Protein AF-A0ABD3QPY2-F1 (afdb_monomer)

Foldseek 3Di:
DPDDDDDDDKDFDAWDFDQDPNDTAIFTFIDDVVVPRPDTDTHGPVNDDDPDDDDDDDPPPPDDDDDDDDDDDDDDDDDDDDDDPPPPPPPPPPPPVVVVVVVVVVCVVVVHDDPPDDDDPVPPPDPPPPPPPPDDDPPDDVVPPDPCVLVVLLVVLVVVVVVDPPAPDPCLLQDPDDQDPVDGDNHHCVVSDHPVSSVVCVVPDFQDPDDADPQWDQLCRRCPNVQVVQLVCLVVPPDADPDKDWDKDFDADDPPPRFQWAAQPPDPRRTHWIKTWIWRPPPNDTDTNHIDIDRPPNQMAGPVRHRPDDDPPPVD

Secondary structure (DSSP, 8-state):
-------SS-EEEEEEEEEETTEEEEEEEEE-TTT-SSPPEEEEGGG-------S---GGGS----------------------------------HHHHHHHHHHHHHTT-----SS--GGGS-----------PPPSS-GGGT-TTHHHHHHHHHHHHHHTSTT--SGGGGG--SPP-SSSS-SS--TTT--HHHHHHHHHH--S--SPPPSSB--SSHHHHHHHHHHHHHHHHH----S-EEEEEEEEE---TTSTTEEE-TTSSS-EEEEEEEEEE-GGG--EEEEEEE--GGG--BBTTS-BSS--TTTT-

InterPro domains:
  IPR029526 PiggyBac transposable element-derived protein [PF13843] (150-301)

Mean predicted aligned error: 20.28 Å

Radius of gyration: 29.85 Å; Cα contacts (8 Å, |Δi|>4): 299; chains: 1; bounding box: 73×61×80 Å

pLDDT: mean 73.49, std 21.48, range [25.11, 97.0]

Sequence (316 aa):
MKRTHSFNEAVITGKETHRIYGRDQMCYLCRLPFMDNNTIYHVVWTNVSILTATQTPFADELAVTVTTIVRTDDATAELCASTNDIQLTINTNYVDSDTCAADIAHLIAAGVEVDVKQPAPENTVPDNTSPTRKWQLPTTCPCKADDNIKLYVWLGCVFFMACFVGVSPMSLWWSKKDINQFEGAPFRLNNVMSLNRFQAINNAMQYTNCPSPTDFVDRFHDISQLQDAFNTHYTENYIPSYLNCLDKSMKTWLDQKCPGFMALDCKTHPFGNEYHTIADGDDGKPIVWQIKIQDGKDCPMTSDNKHSFPSEFENE

Structure (mmCIF, N/CA/C/O backbone):
data_AF-A0ABD3QPY2-F1
#
_entry.id   AF-A0ABD3QPY2-F1
#
loop_
_atom_site.group_PDB
_atom_site.id
_atom_site.type_symbol
_atom_site.label_atom_id
_atom_site.label_alt_id
_atom_site.label_comp_id
_atom_site.label_asym_id
_atom_site.label_entity_id
_atom_site.label_seq_id
_atom_site.pdbx_PDB_ins_code
_atom_site.Cartn_x
_atom_site.Cartn_y
_atom_site.Cartn_z
_atom_site.occupancy
_atom_site.B_iso_or_equiv
_atom_site.auth_seq_id
_atom_site.auth_comp_id
_atom_site.auth_asym_id
_atom_site.auth_atom_id
_atom_site.pdbx_PDB_model_num
ATOM 1 N N . MET A 1 1 ? -1.816 21.090 -25.219 1.00 41.38 1 MET A N 1
ATOM 2 C CA . MET A 1 1 ? -1.945 21.353 -26.670 1.00 41.38 1 MET A CA 1
ATOM 3 C C . MET A 1 1 ? -2.702 20.170 -27.275 1.00 41.38 1 MET A C 1
ATOM 5 O O . MET A 1 1 ? -2.153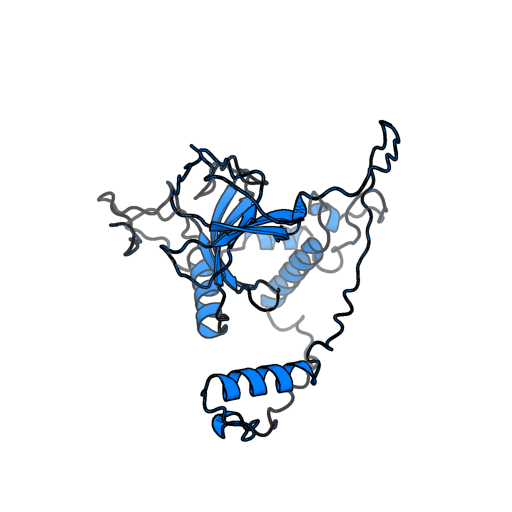 19.077 -27.279 1.00 41.38 1 MET A O 1
ATOM 9 N N . LYS A 1 2 ? -3.989 20.314 -27.639 1.00 44.44 2 LYS A N 1
ATOM 10 C CA . LYS A 1 2 ? -4.740 19.216 -28.284 1.00 44.44 2 LYS A CA 1
ATOM 11 C C . LYS A 1 2 ? -4.118 18.986 -29.665 1.00 44.44 2 LYS A C 1
ATOM 13 O O . LYS A 1 2 ? -4.070 19.926 -30.453 1.00 44.44 2 LYS A O 1
ATOM 18 N N . ARG A 1 3 ? -3.582 17.790 -29.928 1.00 49.47 3 ARG A N 1
ATOM 19 C CA . ARG A 1 3 ? -3.095 17.438 -31.269 1.00 49.47 3 ARG A CA 1
ATOM 20 C C . ARG A 1 3 ? -4.316 17.230 -32.156 1.00 49.47 3 ARG A C 1
ATOM 22 O O . ARG A 1 3 ? -5.054 16.268 -31.974 1.00 49.47 3 ARG A O 1
ATOM 29 N N . THR A 1 4 ? -4.557 18.171 -33.057 1.00 60.47 4 THR A N 1
ATOM 30 C CA . THR A 1 4 ? -5.578 18.034 -34.094 1.00 60.47 4 THR A CA 1
ATOM 31 C C . THR A 1 4 ? -4.941 17.320 -35.275 1.00 60.47 4 THR A C 1
ATOM 33 O O . THR A 1 4 ? -3.944 17.797 -35.814 1.00 60.47 4 THR A O 1
ATOM 36 N N . HIS A 1 5 ? -5.500 16.178 -35.660 1.00 66.25 5 HIS A N 1
ATOM 37 C CA . HIS A 1 5 ? -5.068 15.423 -36.830 1.00 66.25 5 HIS A CA 1
ATOM 38 C C . HIS A 1 5 ? -6.083 15.636 -37.955 1.00 66.25 5 HIS A C 1
ATOM 40 O O . HIS A 1 5 ? -7.280 15.444 -37.755 1.00 66.25 5 HIS A O 1
ATOM 46 N N . SER A 1 6 ? -5.610 16.076 -39.120 1.00 72.44 6 SER A N 1
ATOM 47 C CA . SER A 1 6 ? -6.422 16.265 -40.324 1.00 72.44 6 SER A CA 1
ATOM 48 C C . SER A 1 6 ? -6.184 15.115 -41.295 1.00 72.44 6 SER A C 1
ATOM 50 O O . SER A 1 6 ? -5.034 14.825 -41.625 1.00 72.44 6 SER A O 1
ATOM 52 N N . PHE A 1 7 ? -7.263 14.502 -41.776 1.00 71.69 7 PHE A N 1
ATOM 53 C CA . PHE A 1 7 ? -7.226 13.398 -42.734 1.00 71.69 7 PHE A CA 1
ATOM 54 C C . PHE A 1 7 ? -8.056 13.768 -43.964 1.00 71.69 7 PHE A C 1
ATOM 56 O O . PHE A 1 7 ? -9.159 14.289 -43.817 1.00 71.69 7 PHE A O 1
ATOM 63 N N . ASN A 1 8 ? -7.534 13.495 -45.163 1.00 63.09 8 ASN A N 1
ATOM 64 C CA . ASN A 1 8 ? -8.148 13.937 -46.423 1.00 63.09 8 ASN A CA 1
ATOM 65 C C . ASN A 1 8 ? -8.968 12.844 -47.138 1.00 63.09 8 ASN A C 1
ATOM 67 O O . ASN A 1 8 ? -9.646 13.147 -48.111 1.00 63.09 8 ASN A O 1
ATOM 71 N N . GLU A 1 9 ? -8.935 11.596 -46.659 1.00 72.12 9 GLU A N 1
ATOM 72 C CA . GLU A 1 9 ? -9.524 10.429 -47.348 1.00 72.12 9 GLU A CA 1
ATOM 73 C C . GLU A 1 9 ? -10.441 9.587 -46.441 1.00 72.12 9 GLU A C 1
ATOM 75 O O . GLU A 1 9 ? -10.699 8.414 -46.701 1.00 72.12 9 GLU A O 1
ATOM 80 N N . ALA A 1 10 ? -10.934 10.168 -45.345 1.00 74.00 10 ALA A N 1
ATOM 81 C CA . ALA A 1 10 ? -11.872 9.485 -44.460 1.00 74.00 10 ALA A CA 1
ATOM 82 C C . ALA A 1 10 ? -13.260 9.387 -45.112 1.00 74.00 10 ALA A C 1
ATOM 84 O O . ALA A 1 10 ? -13.832 10.397 -45.525 1.00 74.00 10 ALA A O 1
ATOM 85 N N . VAL A 1 11 ? -13.824 8.179 -45.159 1.00 78.31 11 VAL A N 1
ATOM 86 C CA . VAL A 1 11 ? -15.157 7.928 -45.721 1.00 78.31 11 VAL A CA 1
ATOM 87 C C . VAL A 1 11 ? -16.155 7.772 -44.582 1.00 78.31 11 VAL A C 1
ATOM 89 O O . VAL A 1 11 ? -16.084 6.810 -43.820 1.00 78.31 11 VAL A O 1
ATOM 92 N N . ILE A 1 12 ? -17.105 8.699 -44.466 1.00 80.06 12 ILE A N 1
ATOM 93 C CA . ILE A 1 12 ? -18.193 8.600 -43.487 1.00 80.06 12 ILE A CA 1
ATOM 94 C C . ILE A 1 12 ? -19.315 7.769 -44.107 1.00 80.06 12 ILE A C 1
ATOM 96 O O . ILE A 1 12 ? -19.864 8.126 -45.143 1.00 80.06 12 ILE A O 1
ATOM 100 N N . THR A 1 13 ? -19.631 6.648 -43.471 1.00 78.69 13 THR A N 1
ATOM 101 C CA . THR A 1 13 ? -20.575 5.632 -43.958 1.00 78.69 13 THR A CA 1
ATOM 102 C C . THR A 1 13 ? -21.919 5.653 -43.237 1.00 78.69 13 THR A C 1
ATOM 104 O O . THR A 1 13 ? -22.875 5.061 -43.724 1.00 78.69 13 THR A O 1
ATOM 107 N N . GLY A 1 14 ? -22.012 6.340 -42.096 1.00 80.19 14 GLY A N 1
ATOM 108 C CA . GLY A 1 14 ? -23.243 6.432 -41.320 1.00 80.19 14 GLY A CA 1
ATOM 109 C C . GLY A 1 14 ? -23.041 7.102 -39.966 1.00 80.19 14 GLY A C 1
ATOM 110 O O . GLY A 1 14 ? -21.983 7.679 -39.685 1.00 80.19 14 GLY A O 1
ATOM 111 N N . LYS A 1 15 ? -24.073 7.029 -39.124 1.00 85.31 15 LYS A N 1
ATOM 112 C CA . LYS A 1 15 ? -24.096 7.648 -37.799 1.00 85.31 15 LYS A CA 1
ATOM 113 C C . LYS A 1 15 ? -24.914 6.798 -36.836 1.00 85.31 15 LYS A C 1
ATOM 115 O O . LYS A 1 15 ? -26.031 6.419 -37.169 1.00 85.31 15 LYS A O 1
ATOM 120 N N . GLU A 1 16 ? -24.376 6.526 -35.653 1.00 85.12 16 GLU A N 1
ATOM 121 C CA . GLU A 1 16 ? -25.064 5.716 -34.645 1.00 85.12 16 GLU A CA 1
ATOM 122 C C . GLU A 1 16 ? -24.705 6.115 -33.211 1.00 85.12 16 GLU A C 1
ATOM 124 O O . GLU A 1 16 ? -23.733 6.838 -32.958 1.00 85.12 16 GLU A O 1
ATOM 129 N N . THR A 1 17 ? -25.513 5.642 -32.260 1.00 87.62 17 THR A N 1
ATOM 130 C CA . THR A 1 17 ? -25.203 5.730 -30.832 1.00 87.62 17 THR A CA 1
ATOM 131 C C . THR A 1 17 ? -24.272 4.593 -30.473 1.00 87.62 17 THR A C 1
ATOM 133 O O . THR A 1 17 ? -24.653 3.434 -30.602 1.00 87.62 17 THR A O 1
ATOM 136 N N . HIS A 1 18 ? -23.087 4.918 -29.970 1.00 86.06 18 HIS A N 1
ATOM 137 C CA . HIS A 1 18 ? -22.140 3.917 -29.503 1.00 86.06 18 HIS A CA 1
ATOM 138 C C . HIS A 1 18 ? -21.703 4.218 -28.073 1.00 86.06 18 HIS A C 1
ATOM 140 O O . HIS A 1 18 ? -21.507 5.378 -27.694 1.00 86.06 18 HIS A O 1
ATOM 146 N N . ARG A 1 19 ? -21.554 3.173 -27.255 1.00 85.50 19 ARG A N 1
ATOM 147 C CA . ARG A 1 19 ? -21.163 3.329 -25.855 1.00 85.50 19 ARG A CA 1
ATOM 148 C C . ARG A 1 19 ? -19.650 3.457 -25.753 1.00 85.50 19 ARG A C 1
ATOM 150 O O . ARG A 1 19 ? -18.924 2.477 -25.862 1.00 85.50 19 ARG A O 1
ATOM 157 N N . ILE A 1 20 ? -19.174 4.674 -25.509 1.00 79.62 20 ILE A N 1
ATOM 158 C CA . ILE A 1 20 ? -17.748 5.005 -25.418 1.00 79.62 20 ILE A CA 1
ATOM 159 C C . ILE A 1 20 ? -17.467 5.575 -24.027 1.00 79.62 20 ILE A C 1
ATOM 161 O O . ILE A 1 20 ? -18.142 6.506 -23.583 1.00 79.62 20 ILE A O 1
ATOM 165 N N . TYR A 1 21 ? -16.484 5.006 -23.321 1.00 78.31 21 TYR A N 1
ATOM 166 C CA . TYR A 1 21 ? -16.149 5.341 -21.924 1.00 78.31 21 TYR A CA 1
ATOM 167 C C . TYR A 1 21 ? -17.358 5.303 -20.973 1.00 78.31 21 TYR A C 1
ATOM 169 O O . TYR A 1 21 ? -17.538 6.168 -20.117 1.00 78.31 21 TYR A O 1
ATOM 177 N N . GLY A 1 22 ? -18.225 4.302 -21.152 1.00 79.19 22 GLY A N 1
ATOM 178 C CA . GLY A 1 22 ? -19.388 4.086 -20.289 1.00 79.19 22 GLY A CA 1
ATOM 179 C C . GLY A 1 22 ? -20.541 5.073 -20.491 1.00 79.19 22 GLY A C 1
ATOM 180 O O . GLY A 1 22 ? -21.492 5.031 -19.714 1.00 79.19 22 GLY A O 1
ATOM 181 N N . ARG A 1 23 ? -20.483 5.931 -21.518 1.00 81.56 23 ARG A N 1
ATOM 182 C CA . ARG A 1 23 ? -21.565 6.846 -21.901 1.00 81.56 23 ARG A CA 1
ATOM 183 C C . ARG A 1 23 ? -21.994 6.578 -23.335 1.00 81.56 23 ARG A C 1
ATOM 185 O O . ARG A 1 23 ? -21.149 6.342 -24.196 1.00 81.56 23 ARG A O 1
ATOM 192 N N . ASP A 1 24 ? -23.290 6.665 -23.587 1.00 86.94 24 ASP A N 1
ATOM 193 C CA . ASP A 1 24 ? -23.835 6.578 -24.937 1.00 86.94 24 ASP A CA 1
ATOM 194 C C . ASP A 1 24 ? -23.543 7.889 -25.669 1.00 86.94 24 ASP A C 1
ATOM 196 O O . ASP A 1 24 ? -23.966 8.968 -25.247 1.00 86.94 24 ASP A O 1
ATOM 200 N N . GLN A 1 25 ? -22.741 7.807 -26.728 1.00 87.88 25 GLN A N 1
ATOM 201 C CA . GLN A 1 25 ? -22.253 8.964 -27.467 1.00 87.88 25 GLN A CA 1
ATOM 202 C C . GLN A 1 25 ? -22.573 8.825 -28.955 1.00 87.88 25 GLN A C 1
ATOM 204 O O . GLN A 1 25 ? -22.440 7.757 -29.551 1.00 87.88 25 GLN A O 1
ATOM 209 N N . MET A 1 26 ? -22.984 9.937 -29.567 1.00 84.94 26 MET A N 1
ATOM 210 C CA . MET A 1 26 ? -23.194 10.032 -31.011 1.00 84.94 26 MET A CA 1
ATOM 211 C C . MET A 1 26 ? -21.875 9.936 -31.759 1.00 84.94 26 MET A C 1
ATOM 213 O O . MET A 1 26 ? -20.989 10.771 -31.562 1.00 84.94 26 MET A O 1
ATOM 217 N N . CYS A 1 27 ? -21.771 8.952 -32.647 1.00 88.44 27 CYS A N 1
ATOM 218 C CA . CYS A 1 27 ? -20.567 8.676 -33.414 1.00 88.44 27 CYS A CA 1
ATOM 219 C C . CYS A 1 27 ? -20.862 8.655 -34.913 1.00 88.44 27 CYS A C 1
ATOM 221 O O . CYS A 1 27 ? -21.925 8.216 -35.348 1.00 88.44 27 CYS A O 1
ATOM 223 N N . TYR A 1 28 ? -19.897 9.115 -35.702 1.00 87.12 28 TYR A N 1
ATOM 224 C CA . TYR A 1 28 ? -19.823 8.814 -37.124 1.00 87.12 28 TYR A CA 1
ATOM 225 C C . TYR A 1 28 ? -19.165 7.453 -37.320 1.00 87.12 28 TYR A C 1
ATOM 227 O O . TYR A 1 28 ? -18.187 7.135 -36.644 1.00 87.12 28 TYR A O 1
ATOM 235 N N . LEU A 1 29 ? -19.692 6.682 -38.265 1.00 84.19 29 LEU A N 1
ATOM 236 C CA . LEU A 1 29 ? -19.087 5.449 -38.748 1.00 84.19 29 LEU A CA 1
ATOM 237 C C . LEU A 1 29 ? -18.131 5.804 -39.878 1.00 84.19 29 LEU A C 1
ATOM 239 O O . LEU A 1 29 ? -18.562 6.086 -40.997 1.00 84.19 29 LEU A O 1
ATOM 243 N N . CYS A 1 30 ? -16.839 5.822 -39.588 1.00 84.25 30 CYS A N 1
ATOM 244 C CA . CYS A 1 30 ? -15.807 6.230 -40.532 1.00 84.25 30 CYS A CA 1
ATOM 245 C C . CYS A 1 30 ? -14.998 5.017 -40.991 1.00 84.25 30 CYS A C 1
ATOM 247 O O . CYS A 1 30 ? -14.571 4.215 -40.167 1.00 84.25 30 CYS A O 1
ATOM 249 N N . ARG A 1 31 ? -14.713 4.914 -42.287 1.00 79.31 31 ARG A N 1
ATOM 250 C CA . ARG A 1 31 ? -13.644 4.053 -42.808 1.00 79.31 31 ARG A CA 1
ATOM 251 C C . ARG A 1 31 ? -12.436 4.910 -43.140 1.00 79.31 31 ARG A C 1
ATOM 253 O O . ARG A 1 31 ? -12.583 6.020 -43.659 1.00 79.31 31 ARG A O 1
ATOM 260 N N . LEU A 1 32 ? -11.253 4.387 -42.841 1.00 82.12 32 LEU A N 1
ATOM 261 C CA . LEU A 1 32 ? -9.972 5.039 -43.095 1.00 82.12 32 LEU A CA 1
ATOM 262 C C . LEU A 1 32 ? -9.151 4.145 -44.038 1.00 82.12 32 LEU A C 1
ATOM 264 O O . LEU A 1 32 ? -8.335 3.366 -43.549 1.00 82.12 32 LEU A O 1
ATOM 268 N N . PRO A 1 33 ? -9.337 4.257 -45.370 1.00 71.56 33 PRO A N 1
ATOM 269 C CA . PRO A 1 33 ? -8.752 3.339 -46.358 1.00 71.56 33 PRO A CA 1
ATOM 270 C C . PRO A 1 33 ? -7.225 3.198 -46.290 1.00 71.56 33 PRO A C 1
ATOM 272 O O . PRO A 1 33 ? -6.669 2.191 -46.714 1.00 71.56 33 PRO A O 1
ATOM 275 N N . PHE A 1 34 ? -6.536 4.208 -45.751 1.00 73.56 34 PHE A N 1
ATOM 276 C CA . PHE A 1 34 ? -5.085 4.185 -45.571 1.00 73.56 34 PHE A CA 1
ATOM 277 C C . PHE A 1 34 ? -4.611 3.265 -44.429 1.00 73.56 34 PHE A C 1
ATOM 279 O O . PHE A 1 34 ? -3.436 2.909 -44.407 1.00 73.56 34 PHE A O 1
ATOM 286 N N . MET A 1 35 ? -5.487 2.914 -43.479 1.00 70.88 35 MET A N 1
ATOM 287 C CA . MET A 1 35 ? -5.190 1.983 -42.379 1.00 70.88 35 MET A CA 1
ATOM 288 C C . MET A 1 35 ? -5.618 0.573 -42.766 1.00 70.88 35 MET A C 1
ATOM 290 O O . MET A 1 35 ? -4.812 -0.353 -42.771 1.00 70.88 35 MET A O 1
ATOM 294 N N . ASP A 1 36 ? -6.892 0.434 -43.126 1.00 72.62 36 ASP A N 1
ATOM 295 C CA . ASP A 1 36 ? -7.486 -0.779 -43.658 1.00 72.62 36 ASP A CA 1
ATOM 296 C C . ASP A 1 36 ? -8.809 -0.430 -44.374 1.00 72.62 36 ASP A C 1
ATOM 298 O O . ASP A 1 36 ? -9.399 0.634 -44.170 1.00 72.62 36 ASP A O 1
ATOM 302 N N . ASN A 1 37 ? -9.283 -1.320 -45.247 1.00 71.81 37 ASN A N 1
ATOM 303 C CA . ASN A 1 37 ? -10.512 -1.086 -46.015 1.00 71.81 37 ASN A CA 1
ATOM 304 C C . ASN A 1 37 ? -11.782 -1.639 -45.349 1.00 71.81 37 ASN A C 1
ATOM 306 O O . ASN A 1 37 ? -12.877 -1.422 -45.875 1.00 71.81 37 ASN A O 1
ATOM 310 N N . ASN A 1 38 ? -11.654 -2.367 -44.236 1.00 73.94 38 ASN A N 1
ATOM 311 C CA . ASN A 1 38 ? -12.734 -3.202 -43.703 1.00 73.94 38 ASN A CA 1
ATOM 312 C C . ASN A 1 38 ? -13.146 -2.854 -42.267 1.00 73.94 38 ASN A C 1
ATOM 314 O O . ASN A 1 38 ? -14.215 -3.281 -41.832 1.00 73.94 38 ASN A O 1
ATOM 318 N N . THR A 1 39 ? -12.352 -2.065 -41.546 1.00 79.44 39 THR A N 1
ATOM 319 C CA . THR A 1 39 ? -12.662 -1.627 -40.187 1.00 79.44 39 THR A CA 1
ATOM 320 C C . THR A 1 39 ? -13.507 -0.362 -40.227 1.00 79.44 39 THR A C 1
ATOM 322 O O . THR A 1 39 ? -13.216 0.613 -40.927 1.00 79.44 39 THR A O 1
ATOM 325 N N . ILE A 1 40 ? -14.588 -0.379 -39.451 1.00 83.62 40 ILE A N 1
ATOM 326 C CA . ILE A 1 40 ? -15.440 0.782 -39.221 1.00 83.62 40 ILE A CA 1
ATOM 327 C C . ILE A 1 40 ? -15.062 1.366 -37.863 1.00 83.62 40 ILE A C 1
ATOM 329 O O . ILE A 1 40 ? -15.162 0.696 -36.839 1.00 83.62 40 ILE A O 1
ATOM 333 N N . TYR A 1 41 ? -14.634 2.622 -37.864 1.00 84.88 41 TYR A N 1
ATOM 334 C CA . TYR A 1 41 ? -14.275 3.363 -36.666 1.00 84.88 41 TYR A CA 1
ATOM 335 C C . TYR A 1 41 ? -15.444 4.229 -36.202 1.00 84.88 41 TYR A C 1
ATOM 337 O O . TYR A 1 41 ? -15.983 5.021 -36.978 1.00 84.88 41 TYR A O 1
ATOM 345 N N . HIS A 1 42 ? -15.785 4.143 -34.916 1.00 86.69 42 HIS A N 1
ATOM 346 C CA . HIS A 1 42 ? -16.752 5.026 -34.266 1.00 86.69 42 HIS A CA 1
ATOM 347 C C . HIS A 1 42 ? -16.063 6.290 -33.772 1.00 86.69 42 HIS A C 1
ATOM 349 O O . HIS A 1 42 ? -15.364 6.287 -32.758 1.00 86.69 42 HIS A O 1
ATOM 355 N N . VAL A 1 43 ? -16.264 7.395 -34.484 1.00 84.12 43 VAL A N 1
ATOM 356 C CA . VAL A 1 43 ? -15.652 8.677 -34.128 1.00 84.12 43 VAL A CA 1
ATOM 357 C C . VAL A 1 43 ? -16.707 9.602 -33.544 1.00 84.12 43 VAL A C 1
ATOM 359 O O . VAL A 1 43 ? -17.656 9.986 -34.228 1.00 84.12 43 VAL A O 1
ATOM 362 N N . VAL A 1 44 ? -16.543 9.974 -32.273 1.00 85.62 44 VAL A N 1
ATOM 363 C CA . VAL A 1 44 ? -17.497 10.835 -31.562 1.00 85.62 44 VAL A CA 1
ATOM 364 C C . VAL A 1 44 ? -17.684 12.154 -32.313 1.00 85.62 44 VAL A C 1
ATOM 366 O O . VAL A 1 44 ? -16.723 12.889 -32.550 1.00 85.62 44 VAL A O 1
ATOM 369 N N . TRP A 1 45 ? -18.944 12.472 -32.617 1.00 77.88 45 TRP A N 1
ATOM 370 C CA . TRP A 1 45 ? -19.405 13.672 -33.325 1.00 77.88 45 TRP A CA 1
ATOM 371 C C . TRP A 1 45 ? -18.697 14.946 -32.852 1.00 77.88 45 TRP A C 1
ATOM 373 O O . TRP A 1 45 ? -18.355 15.804 -33.659 1.00 77.88 45 TRP A O 1
ATOM 383 N N . THR A 1 46 ? -18.496 15.093 -31.536 1.00 76.62 46 THR A N 1
ATOM 384 C CA . THR A 1 46 ? -18.091 16.369 -30.912 1.00 76.62 46 THR A CA 1
ATOM 385 C C . THR A 1 46 ? -16.623 16.680 -31.135 1.00 76.62 46 THR A C 1
ATOM 387 O O . THR A 1 46 ? -16.202 17.818 -30.943 1.00 76.62 46 THR A O 1
ATOM 390 N N . ASN A 1 47 ? -15.859 15.677 -31.560 1.00 74.56 47 ASN A N 1
ATOM 391 C CA . ASN A 1 47 ? -14.426 15.765 -31.777 1.00 74.56 47 ASN A CA 1
ATOM 392 C C . ASN A 1 47 ? -14.063 15.845 -33.269 1.00 74.56 47 ASN A C 1
ATOM 394 O O . ASN A 1 47 ? -12.881 15.784 -33.601 1.00 74.56 47 ASN A O 1
ATOM 398 N N . VAL A 1 48 ? -15.051 15.984 -34.163 1.00 75.50 48 VAL A N 1
ATOM 399 C CA . VAL A 1 48 ? -14.850 16.004 -35.618 1.00 75.50 48 VAL A CA 1
ATOM 400 C C . VAL A 1 48 ? -15.373 17.305 -36.217 1.00 75.50 48 VAL A C 1
ATOM 402 O O . VAL A 1 48 ? -16.523 17.681 -36.002 1.00 75.50 48 VAL A O 1
ATOM 405 N N . SER A 1 49 ? -14.542 17.944 -37.040 1.00 73.88 49 SER A N 1
ATOM 406 C CA . SER A 1 49 ? -14.928 19.074 -37.889 1.00 73.88 49 SER A CA 1
ATOM 407 C C . SER A 1 49 ? -14.677 18.708 -39.349 1.00 73.88 49 SER A C 1
ATOM 409 O O . SER A 1 49 ? -13.540 18.432 -39.727 1.00 73.88 49 SER A O 1
ATOM 411 N N . ILE A 1 50 ? -15.724 18.704 -40.174 1.00 71.69 50 ILE A N 1
ATOM 412 C CA . ILE A 1 50 ? -15.615 18.430 -41.614 1.00 71.69 50 ILE A CA 1
ATOM 413 C C . ILE A 1 50 ? -15.247 19.743 -42.312 1.00 71.69 50 ILE A C 1
ATOM 415 O O . ILE A 1 50 ? -16.036 20.684 -42.309 1.00 71.69 50 ILE A O 1
ATOM 419 N N . LEU A 1 51 ? -14.035 19.821 -42.864 1.00 67.69 51 LEU A N 1
ATOM 420 C CA . LEU A 1 51 ? -13.496 21.056 -43.452 1.00 67.69 51 LEU A CA 1
ATOM 421 C C . LEU A 1 51 ? -13.940 21.263 -44.907 1.00 67.69 51 LEU A C 1
ATOM 423 O O . LEU A 1 51 ? -14.226 22.390 -45.301 1.00 67.69 51 LEU A O 1
ATOM 427 N N . THR A 1 52 ? -14.044 20.177 -45.679 1.00 58.44 52 THR A N 1
ATOM 428 C CA . THR A 1 52 ? -14.479 20.206 -47.081 1.00 58.44 52 THR A CA 1
ATOM 429 C C . THR A 1 52 ? -15.223 18.909 -47.395 1.00 58.44 52 THR A C 1
ATOM 431 O O . THR A 1 52 ? -14.640 17.834 -47.299 1.00 58.44 52 THR A O 1
ATOM 434 N N . ALA A 1 53 ? -16.506 18.989 -47.749 1.00 59.31 53 ALA A N 1
ATOM 435 C CA . ALA A 1 53 ? -17.299 17.841 -48.192 1.00 59.31 53 ALA A CA 1
ATOM 436 C C . ALA A 1 53 ? -17.367 17.804 -49.729 1.00 59.31 53 ALA A C 1
ATOM 438 O O . ALA A 1 53 ? -17.508 18.849 -50.365 1.00 59.31 53 ALA A O 1
ATOM 439 N N . THR A 1 54 ? -17.280 16.623 -50.341 1.00 50.12 54 THR A N 1
ATOM 440 C CA . THR A 1 54 ? -17.550 16.439 -51.780 1.00 50.12 54 THR A CA 1
ATOM 441 C C . THR A 1 54 ? -19.064 16.401 -52.056 1.00 50.12 54 THR A C 1
ATOM 443 O O . THR A 1 54 ? -19.837 16.000 -51.188 1.00 50.12 54 THR A O 1
ATOM 446 N N . GLN A 1 55 ? -19.503 16.835 -53.249 1.00 46.69 55 GLN A N 1
ATOM 447 C CA . GLN A 1 55 ? -20.921 16.939 -53.660 1.00 46.69 55 GLN A CA 1
ATOM 448 C C . GLN A 1 55 ? -21.693 15.591 -53.588 1.00 46.69 55 GLN A C 1
ATOM 450 O O . GLN A 1 55 ? -21.511 14.745 -54.454 1.00 46.69 55 GLN A O 1
ATOM 455 N N . THR A 1 56 ? -22.489 15.442 -52.513 1.00 48.84 56 THR A N 1
ATOM 456 C CA . THR A 1 56 ? -23.858 14.873 -52.285 1.00 48.84 56 THR A CA 1
ATOM 457 C C . THR A 1 56 ? -24.460 13.699 -53.101 1.00 48.84 56 THR A C 1
ATOM 459 O O . THR A 1 56 ? -24.145 13.556 -54.279 1.00 48.84 56 THR A O 1
ATOM 462 N N . PRO A 1 57 ? -25.510 12.985 -52.585 1.00 48.28 57 PRO A N 1
ATOM 463 C CA . PRO A 1 57 ? -26.044 12.882 -51.201 1.00 48.28 57 PRO A CA 1
ATOM 464 C C . PRO A 1 57 ? -26.406 11.438 -50.739 1.00 48.28 57 PRO A C 1
ATOM 466 O O . PRO A 1 57 ? -26.571 10.522 -51.544 1.00 48.28 57 PRO A O 1
ATOM 469 N N . PHE A 1 58 ? -26.606 11.244 -49.432 1.00 44.97 58 PHE A N 1
ATOM 470 C CA . PHE A 1 58 ? -27.288 10.061 -48.886 1.00 44.97 58 PHE A CA 1
ATOM 471 C C . PHE A 1 58 ? -28.820 10.204 -49.016 1.00 44.97 58 PHE A C 1
ATOM 473 O O . PHE A 1 58 ? -29.350 11.314 -49.061 1.00 44.97 58 PHE A O 1
ATOM 480 N N . ALA A 1 59 ? -29.531 9.078 -49.124 1.00 44.50 59 ALA A N 1
ATOM 481 C CA . ALA A 1 59 ? -30.962 9.000 -49.457 1.00 44.50 59 ALA A CA 1
ATOM 482 C C . ALA A 1 59 ? -31.915 9.399 -48.305 1.00 44.50 59 ALA A C 1
ATOM 484 O O . ALA A 1 59 ? -33.127 9.495 -48.490 1.00 44.50 59 ALA A O 1
ATOM 485 N N . ASP A 1 60 ? -31.364 9.638 -47.123 1.00 50.56 60 ASP A N 1
ATOM 486 C CA . ASP A 1 60 ? -32.039 9.822 -45.840 1.00 50.56 60 ASP A CA 1
ATOM 487 C C . ASP A 1 60 ? -32.456 11.282 -45.562 1.00 50.56 60 ASP A C 1
ATOM 489 O O . ASP A 1 60 ? -33.126 11.556 -44.569 1.00 50.56 60 ASP A O 1
ATOM 493 N N . GLU A 1 61 ? -32.168 12.214 -46.480 1.00 41.34 61 GLU A N 1
ATOM 494 C CA . GLU A 1 61 ? -32.669 13.600 -46.425 1.00 41.34 61 GLU A CA 1
ATOM 495 C C . GLU A 1 61 ? -34.056 13.807 -47.078 1.00 41.34 61 GLU A C 1
ATOM 497 O O . GLU A 1 61 ? -34.557 14.933 -47.145 1.00 41.34 61 GLU A O 1
ATOM 502 N N . LEU A 1 62 ? -34.745 12.749 -47.523 1.00 39.06 62 LEU A N 1
ATOM 503 C CA . LEU A 1 62 ? -36.134 12.863 -47.987 1.00 39.06 62 LEU A CA 1
ATOM 504 C C . LEU A 1 62 ? -37.121 12.805 -46.808 1.00 39.06 62 LEU A C 1
ATOM 506 O O . LEU A 1 62 ? -37.609 11.752 -46.418 1.00 39.06 62 LEU A O 1
ATOM 510 N N . ALA A 1 63 ? -37.376 13.996 -46.261 1.00 37.53 63 ALA A N 1
ATOM 511 C CA . ALA A 1 63 ? -38.488 14.438 -45.413 1.00 37.53 63 ALA A CA 1
ATOM 512 C C . ALA A 1 63 ? -39.425 13.370 -44.809 1.00 37.53 63 ALA A C 1
ATOM 514 O O . ALA A 1 63 ? -40.279 12.830 -45.509 1.00 37.53 63 ALA A O 1
ATOM 515 N N . VAL A 1 64 ? -39.451 13.275 -43.470 1.00 32.03 64 VAL A N 1
ATOM 516 C CA . VAL A 1 64 ? -40.718 13.099 -42.738 1.00 32.03 64 VAL A CA 1
ATOM 517 C C . VAL A 1 64 ? -40.795 14.044 -41.533 1.00 32.03 64 VAL A C 1
ATOM 519 O O . VAL A 1 64 ? -39.880 14.206 -40.733 1.00 32.03 64 VAL A O 1
ATOM 522 N N . THR A 1 65 ? -41.949 14.687 -41.512 1.00 28.47 65 THR A N 1
ATOM 523 C CA . THR A 1 65 ? -42.549 15.759 -40.726 1.00 28.47 65 THR A CA 1
ATOM 524 C C . THR A 1 65 ? -42.351 15.750 -39.203 1.00 28.47 65 THR A C 1
ATOM 526 O O . THR A 1 65 ? -42.438 14.733 -38.525 1.00 28.47 65 THR A O 1
ATOM 529 N N . VAL A 1 66 ? -42.208 16.975 -38.689 1.00 33.56 66 VAL A N 1
ATOM 530 C CA . VAL A 1 66 ? -42.212 17.441 -37.294 1.00 33.56 66 VAL A CA 1
ATOM 531 C C . VAL A 1 66 ? -43.325 16.830 -36.427 1.00 33.56 66 VAL A C 1
ATOM 533 O O . VAL A 1 66 ? -44.492 16.825 -36.811 1.00 33.56 66 VAL A O 1
ATOM 536 N N . THR A 1 67 ? -43.009 16.486 -35.174 1.00 27.08 67 THR A N 1
ATOM 537 C CA . THR A 1 67 ? -43.932 16.729 -34.051 1.00 27.08 67 THR A CA 1
ATOM 538 C C . THR A 1 67 ? -43.152 17.272 -32.858 1.00 27.08 67 THR A C 1
ATOM 540 O O . THR A 1 67 ? -42.337 16.592 -32.243 1.00 27.08 67 THR A O 1
ATOM 543 N N . THR A 1 68 ? -43.384 18.547 -32.566 1.00 29.44 68 THR A N 1
ATOM 544 C CA . THR A 1 68 ? -42.846 19.278 -31.423 1.00 29.44 68 THR A CA 1
ATOM 545 C C . THR A 1 68 ? -43.501 18.778 -30.133 1.00 29.44 68 THR A C 1
ATOM 547 O O . THR A 1 68 ? -44.724 18.814 -30.021 1.00 29.44 68 THR A O 1
ATOM 550 N N . ILE A 1 69 ? -42.708 18.395 -29.129 1.00 27.16 69 ILE A N 1
ATOM 551 C CA . ILE A 1 69 ? -43.149 18.408 -27.728 1.00 27.16 69 ILE A CA 1
ATOM 552 C C . ILE A 1 69 ? -42.211 19.335 -26.959 1.00 27.16 69 ILE A C 1
ATOM 554 O O . ILE A 1 69 ? -41.028 19.061 -26.786 1.00 27.16 69 ILE A O 1
ATOM 558 N N . VAL A 1 70 ? -42.774 20.464 -26.536 1.00 30.36 70 VAL A N 1
ATOM 559 C CA . VAL A 1 70 ? -42.201 21.414 -25.579 1.00 30.36 70 VAL A CA 1
ATOM 560 C C . VAL A 1 70 ? -42.465 20.900 -24.162 1.00 30.36 70 VAL A C 1
ATOM 562 O O . VAL A 1 70 ? -43.589 20.467 -23.899 1.00 30.36 70 VAL A O 1
ATOM 565 N N . ARG A 1 71 ? -41.477 21.012 -23.258 1.00 25.11 71 ARG A N 1
ATOM 566 C CA . ARG A 1 71 ? -41.625 21.266 -21.801 1.00 25.11 71 ARG A CA 1
ATOM 567 C C . ARG A 1 71 ? -40.234 21.428 -21.162 1.00 25.11 71 ARG A C 1
ATOM 569 O O . ARG A 1 71 ? -39.438 20.503 -21.234 1.00 25.11 71 ARG A O 1
ATOM 576 N N . THR A 1 72 ? -39.806 22.666 -20.897 1.00 25.66 72 THR A N 1
ATOM 577 C CA . THR A 1 72 ? -39.944 23.496 -19.670 1.00 25.66 72 THR A CA 1
ATOM 578 C C . THR A 1 72 ? -38.787 23.292 -18.700 1.00 25.66 72 THR A C 1
ATOM 580 O O . THR A 1 72 ? -38.631 22.214 -18.135 1.00 25.66 72 THR A O 1
ATOM 583 N N . ASP A 1 73 ? -38.020 24.367 -18.525 1.00 35.41 73 ASP A N 1
ATOM 584 C CA . ASP A 1 73 ? -37.054 24.561 -17.452 1.00 35.41 73 ASP A CA 1
ATOM 585 C C . ASP A 1 73 ? -37.746 24.443 -16.091 1.00 35.41 73 ASP A C 1
ATOM 587 O O . ASP A 1 73 ? -38.790 25.058 -15.884 1.00 35.41 73 ASP A O 1
ATOM 591 N N . ASP A 1 74 ? -37.133 23.717 -15.159 1.00 28.80 74 ASP A N 1
ATOM 592 C CA . ASP A 1 74 ? -37.289 24.003 -13.738 1.00 28.80 74 ASP A CA 1
ATOM 593 C C . ASP A 1 74 ? -35.976 23.717 -13.008 1.00 28.80 74 ASP A C 1
ATOM 595 O O . ASP A 1 74 ? -35.365 22.651 -13.118 1.00 28.80 74 ASP A O 1
ATOM 599 N N . ALA A 1 75 ? -35.527 24.740 -12.290 1.00 35.44 75 ALA A N 1
ATOM 600 C CA . ALA A 1 75 ? -34.412 24.684 -11.371 1.00 35.44 75 ALA A CA 1
ATOM 601 C C . ALA A 1 75 ? -34.830 23.995 -10.061 1.00 35.44 75 ALA A C 1
ATOM 603 O O . ALA A 1 75 ? -36.001 23.971 -9.701 1.00 35.44 75 ALA A O 1
ATOM 604 N N . THR A 1 76 ? -33.820 23.564 -9.301 1.00 34.47 76 THR A N 1
ATOM 605 C CA . THR A 1 76 ? -33.848 23.083 -7.904 1.00 34.47 76 THR A CA 1
ATOM 606 C C . THR A 1 76 ? -34.226 21.617 -7.659 1.00 34.47 76 THR A C 1
ATOM 608 O O . THR A 1 76 ? -35.385 21.254 -7.520 1.00 34.47 76 THR A O 1
ATOM 611 N N . ALA A 1 77 ? -33.193 20.791 -7.462 1.00 28.75 77 ALA A N 1
ATOM 612 C CA . ALA A 1 77 ? -33.206 19.716 -6.471 1.00 28.75 77 ALA A CA 1
ATOM 613 C C . ALA A 1 77 ? -31.764 19.430 -6.019 1.00 28.75 77 ALA A C 1
ATOM 615 O O . ALA A 1 77 ? -30.934 18.921 -6.772 1.00 28.75 77 ALA A O 1
ATOM 616 N N . GLU A 1 78 ? -31.470 19.827 -4.784 1.00 29.12 78 GLU A N 1
ATOM 617 C CA . GLU A 1 78 ? -30.359 19.319 -3.986 1.00 29.12 78 GLU A CA 1
ATOM 618 C C . GLU A 1 78 ? -30.445 17.793 -3.815 1.00 29.12 78 GLU A C 1
ATOM 620 O O . GLU A 1 78 ? -31.534 17.231 -3.846 1.00 29.12 78 GLU A O 1
ATOM 625 N N . LEU A 1 79 ? -29.279 17.179 -3.561 1.00 29.64 79 LEU A N 1
ATOM 626 C CA . LEU A 1 79 ? -29.057 15.941 -2.802 1.00 29.64 79 LEU A CA 1
ATOM 627 C C . LEU A 1 79 ? -30.017 14.762 -3.046 1.00 29.64 79 LEU A C 1
ATOM 629 O O . LEU A 1 79 ? -31.160 14.774 -2.614 1.00 29.64 79 LEU A O 1
ATOM 633 N N . CYS A 1 80 ? -29.462 13.638 -3.500 1.00 26.66 80 CYS A N 1
ATOM 634 C CA . CYS A 1 80 ? -29.419 12.427 -2.673 1.00 26.66 80 CYS A CA 1
ATOM 635 C C . CYS A 1 80 ? -28.557 11.349 -3.335 1.00 26.66 80 CYS A C 1
ATOM 637 O O . CYS A 1 80 ? -28.785 10.940 -4.473 1.00 26.66 80 CYS A O 1
ATOM 639 N N . ALA A 1 81 ? -27.586 10.851 -2.570 1.00 39.28 81 ALA A N 1
ATOM 640 C CA . ALA A 1 81 ? -27.075 9.505 -2.746 1.00 39.28 81 ALA A CA 1
ATOM 641 C C . ALA A 1 81 ? -28.264 8.532 -2.752 1.00 39.28 81 ALA A C 1
ATOM 643 O O . ALA A 1 81 ? -29.088 8.566 -1.840 1.00 39.28 81 ALA A O 1
ATOM 644 N N . SER A 1 82 ? -28.352 7.668 -3.760 1.00 32.53 82 SER A N 1
ATOM 645 C CA . SER A 1 82 ? -29.192 6.477 -3.675 1.00 32.53 82 SER A CA 1
ATOM 646 C C . SER A 1 82 ? -28.313 5.251 -3.863 1.00 32.53 82 SER A C 1
ATOM 648 O O . SER A 1 82 ? -27.831 4.926 -4.944 1.00 32.53 82 SER A O 1
ATOM 650 N N . THR A 1 83 ? -28.068 4.614 -2.724 1.00 42.16 83 THR A N 1
ATOM 651 C CA . THR A 1 83 ? -27.946 3.170 -2.578 1.00 42.16 83 THR A CA 1
ATOM 652 C C . THR A 1 83 ? -28.924 2.460 -3.505 1.00 42.16 83 THR A C 1
ATOM 654 O O . THR A 1 83 ? -30.133 2.555 -3.311 1.00 42.16 83 THR A O 1
ATOM 657 N N . ASN A 1 84 ? -28.388 1.725 -4.467 1.00 30.72 84 ASN A N 1
ATOM 658 C CA . ASN A 1 84 ? -29.004 0.513 -4.976 1.00 30.72 84 ASN A CA 1
ATOM 659 C C . ASN A 1 84 ? -27.863 -0.466 -5.225 1.00 30.72 84 ASN A C 1
ATOM 661 O O . ASN A 1 84 ? -27.134 -0.348 -6.210 1.00 30.72 84 ASN A O 1
ATOM 665 N N . ASP A 1 85 ? -27.707 -1.413 -4.301 1.00 35.38 85 ASP A N 1
ATOM 666 C CA . ASP A 1 85 ? -27.044 -2.679 -4.579 1.00 35.38 85 ASP A CA 1
ATOM 667 C C . ASP A 1 85 ? -27.826 -3.354 -5.707 1.00 35.38 85 ASP A C 1
ATOM 669 O O . ASP A 1 85 ? -28.811 -4.060 -5.484 1.00 35.38 85 ASP A O 1
ATOM 673 N N . ILE A 1 86 ? -27.416 -3.109 -6.950 1.00 31.61 86 ILE A N 1
ATOM 674 C CA . ILE A 1 86 ? -27.830 -3.962 -8.050 1.00 31.61 86 ILE A CA 1
ATOM 675 C C . ILE A 1 86 ? -27.012 -5.237 -7.880 1.00 31.61 86 ILE A C 1
ATOM 677 O O . ILE A 1 86 ? -25.859 -5.317 -8.303 1.00 31.61 86 ILE A O 1
ATOM 681 N N . GLN A 1 87 ? -27.618 -6.243 -7.244 1.00 30.77 87 GLN A N 1
ATOM 682 C CA . GLN A 1 87 ? -27.244 -7.626 -7.497 1.00 30.77 87 GLN A CA 1
ATOM 683 C C . GLN A 1 87 ? -27.341 -7.845 -9.008 1.00 30.77 87 GLN A C 1
ATOM 685 O O . GLN A 1 87 ? -28.423 -8.057 -9.557 1.00 30.77 87 GLN A O 1
ATOM 690 N N . LEU A 1 88 ? -26.201 -7.772 -9.693 1.00 29.86 88 LEU A N 1
ATOM 691 C CA . LEU A 1 88 ? -26.055 -8.306 -11.035 1.00 29.86 88 LEU A CA 1
ATOM 692 C C . LEU A 1 88 ? -26.203 -9.820 -10.912 1.00 29.86 88 LEU A C 1
ATOM 694 O O . LEU A 1 88 ? -25.243 -10.556 -10.699 1.00 29.86 88 LEU A O 1
ATOM 698 N N . THR A 1 89 ? -27.447 -10.277 -11.030 1.00 29.58 89 THR A N 1
ATOM 699 C CA . THR A 1 89 ? -27.726 -11.620 -11.519 1.00 29.58 89 THR A CA 1
ATOM 700 C C . THR A 1 89 ? -27.191 -11.635 -12.942 1.00 29.58 89 THR A C 1
ATOM 702 O O . THR A 1 89 ? -27.854 -11.176 -13.872 1.00 29.58 89 THR A O 1
ATOM 705 N N . ILE A 1 90 ? -25.940 -12.059 -13.105 1.00 31.95 90 ILE A N 1
ATOM 706 C CA . ILE A 1 90 ? -25.395 -12.347 -14.423 1.00 31.95 90 ILE A CA 1
ATOM 707 C C . ILE A 1 90 ? -26.204 -13.538 -14.929 1.00 31.95 90 ILE A C 1
ATOM 709 O O . ILE A 1 90 ? -26.029 -14.663 -14.467 1.00 31.95 90 ILE A O 1
ATOM 713 N N . ASN A 1 91 ? -27.137 -13.273 -15.841 1.00 29.25 91 ASN A N 1
ATOM 714 C CA . ASN A 1 91 ? -27.735 -14.307 -16.669 1.00 29.25 91 ASN A CA 1
ATOM 715 C C . ASN A 1 91 ? -26.611 -14.879 -17.540 1.00 29.25 91 ASN A C 1
ATOM 717 O O . ASN A 1 91 ? -26.281 -14.340 -18.593 1.00 29.25 91 ASN A O 1
ATOM 721 N N . THR A 1 92 ? -26.006 -15.970 -17.082 1.00 34.94 92 THR A N 1
ATOM 722 C CA . THR A 1 92 ? -25.063 -16.799 -17.835 1.00 34.94 92 THR A CA 1
ATOM 723 C C . THR A 1 92 ? -25.807 -17.624 -18.886 1.00 34.94 92 THR A C 1
ATOM 725 O O . THR A 1 92 ? -25.809 -18.845 -18.821 1.00 34.94 92 THR A O 1
ATOM 728 N N . ASN A 1 93 ? -26.474 -16.959 -19.830 1.00 36.81 93 ASN A N 1
ATOM 729 C CA . ASN A 1 93 ? -27.125 -17.583 -20.987 1.00 36.81 93 ASN A CA 1
ATOM 730 C C . ASN A 1 93 ? -26.816 -16.778 -22.258 1.00 36.81 93 ASN A C 1
ATOM 732 O O . ASN A 1 93 ? -27.717 -16.421 -23.009 1.00 36.81 93 ASN A O 1
ATOM 736 N N . TYR A 1 94 ? -25.539 -16.465 -22.490 1.00 34.06 94 TYR A N 1
ATOM 737 C CA . TYR A 1 94 ? -25.088 -15.942 -23.781 1.00 34.06 94 TYR A CA 1
ATOM 738 C C . TYR A 1 94 ? -24.138 -16.931 -24.455 1.00 34.06 94 TYR A C 1
ATOM 740 O O . TYR A 1 94 ? -22.968 -16.658 -24.688 1.00 34.06 94 TYR A O 1
ATOM 748 N N . VAL A 1 95 ? -24.676 -18.113 -24.740 1.00 39.56 95 VAL A N 1
ATOM 749 C CA . VAL A 1 95 ? -24.330 -18.864 -25.946 1.00 39.56 95 VAL A CA 1
ATOM 750 C C . VAL A 1 95 ? -25.673 -19.306 -26.504 1.00 39.56 95 VAL A C 1
ATOM 752 O O . VAL A 1 95 ? -26.191 -20.362 -26.149 1.00 39.56 95 VAL A O 1
ATOM 755 N N . ASP A 1 96 ? -26.306 -18.425 -27.272 1.00 38.28 96 ASP A N 1
ATOM 756 C CA . ASP A 1 96 ? -27.451 -18.828 -28.077 1.00 38.28 96 ASP A CA 1
ATOM 757 C C . ASP A 1 96 ? -26.912 -19.815 -29.120 1.00 38.28 96 ASP A C 1
ATOM 759 O O . ASP A 1 96 ? -26.043 -19.471 -29.921 1.00 38.28 96 ASP A O 1
ATOM 763 N N . SER A 1 97 ? -27.325 -21.080 -29.051 1.00 49.72 97 SER A N 1
ATOM 764 C CA . SER A 1 97 ? -26.812 -22.141 -29.929 1.00 49.72 97 SER A CA 1
ATOM 765 C C . SER A 1 97 ? -27.068 -21.858 -31.411 1.00 49.72 97 SER A C 1
ATOM 767 O O . SER A 1 97 ? -26.418 -22.448 -32.276 1.00 49.72 97 SER A O 1
ATOM 769 N N . ASP A 1 98 ? -27.989 -20.939 -31.697 1.00 49.78 98 ASP A N 1
ATOM 770 C CA . ASP A 1 98 ? -28.466 -20.630 -33.037 1.00 49.78 98 ASP A CA 1
ATOM 771 C C . ASP A 1 98 ? -27.534 -19.670 -33.803 1.00 49.78 98 ASP A C 1
ATOM 773 O O . ASP A 1 98 ? -27.506 -19.707 -35.036 1.00 49.78 98 ASP A O 1
ATOM 777 N N . THR A 1 99 ? -26.694 -18.874 -33.123 1.00 53.12 99 THR A N 1
ATOM 778 C CA . THR A 1 99 ? -25.709 -17.993 -33.791 1.00 53.12 99 THR A CA 1
ATOM 779 C C . THR A 1 99 ? -24.463 -18.748 -34.254 1.00 53.12 99 THR A C 1
ATOM 781 O O . THR A 1 99 ? -23.937 -18.478 -35.331 1.00 53.12 99 THR A O 1
ATOM 784 N N . CYS A 1 100 ? -24.052 -19.784 -33.517 1.00 58.84 100 CYS A N 1
ATOM 785 C CA . CYS A 1 100 ? -22.871 -20.587 -33.845 1.00 58.84 100 CYS A CA 1
ATOM 786 C C . CYS A 1 100 ? -23.007 -21.313 -35.199 1.00 58.84 100 CYS A C 1
ATOM 788 O O . CYS A 1 100 ? -22.058 -21.376 -35.980 1.00 58.84 100 CYS A O 1
ATOM 790 N N . ALA A 1 101 ? -24.203 -21.814 -35.526 1.00 59.94 101 ALA A N 1
ATOM 791 C CA . ALA A 1 101 ? -24.449 -22.504 -36.792 1.00 59.94 101 ALA A CA 1
ATOM 792 C C . ALA A 1 101 ? -24.427 -21.555 -38.006 1.00 59.94 101 ALA A C 1
ATOM 794 O O . ALA A 1 101 ? -23.951 -21.937 -39.080 1.00 59.94 101 ALA A O 1
ATOM 795 N N . ALA A 1 102 ? -24.915 -20.322 -37.837 1.00 64.19 102 ALA A N 1
ATOM 796 C CA . ALA A 1 102 ? -24.912 -19.304 -38.886 1.00 64.19 102 ALA A CA 1
ATOM 797 C C . ALA A 1 102 ? -23.487 -18.821 -39.202 1.00 64.19 102 ALA A C 1
ATOM 799 O O . ALA A 1 102 ? -23.123 -18.692 -40.374 1.00 64.19 102 ALA A O 1
ATOM 800 N N . ASP A 1 103 ? -22.658 -18.649 -38.172 1.00 63.31 103 ASP A N 1
ATOM 801 C CA . ASP A 1 103 ? -21.265 -18.224 -38.324 1.00 63.31 103 ASP A CA 1
ATOM 802 C C . ASP A 1 103 ? -20.399 -19.321 -38.968 1.00 63.31 103 ASP A C 1
ATOM 804 O O . ASP A 1 103 ? -19.603 -19.041 -39.868 1.00 63.31 103 ASP A O 1
ATOM 808 N N . ILE A 1 104 ? -20.618 -20.594 -38.606 1.00 66.38 104 ILE A N 1
ATOM 809 C CA . ILE A 1 104 ? -19.957 -21.740 -39.257 1.00 66.38 104 ILE A CA 1
ATOM 810 C C . ILE A 1 104 ? -20.335 -21.816 -40.745 1.00 66.38 104 ILE A C 1
ATOM 812 O O . ILE A 1 104 ? -19.465 -22.021 -41.594 1.00 66.38 104 ILE A O 1
ATOM 816 N N . ALA A 1 105 ? -21.610 -21.604 -41.089 1.00 69.00 105 ALA A N 1
ATOM 817 C CA . ALA A 1 105 ? -22.055 -21.600 -42.482 1.00 69.00 105 ALA A CA 1
ATOM 818 C C . ALA A 1 105 ? -21.396 -20.476 -43.302 1.00 69.00 105 ALA A C 1
ATOM 820 O O . ALA A 1 105 ? -21.051 -20.680 -44.468 1.00 69.00 105 ALA A O 1
ATOM 821 N N . HIS A 1 106 ? -21.170 -19.312 -42.688 1.00 70.56 106 HIS A N 1
ATOM 822 C CA . HIS A 1 106 ? -20.517 -18.177 -43.337 1.00 70.56 106 HIS A CA 1
ATOM 823 C C . HIS A 1 106 ? -19.020 -18.431 -43.593 1.00 70.56 106 HIS A C 1
ATOM 825 O O . HIS A 1 106 ? -18.499 -18.070 -44.649 1.00 70.56 106 HIS A O 1
ATOM 831 N N . LEU A 1 107 ? -18.336 -19.110 -42.668 1.00 67.88 107 LEU A N 1
ATOM 832 C CA . LEU A 1 107 ? -16.927 -19.495 -42.814 1.00 67.88 107 LEU A CA 1
ATOM 833 C C . LEU A 1 107 ? -16.728 -20.565 -43.898 1.00 67.88 107 LEU A C 1
ATOM 835 O O . LEU A 1 107 ? -15.822 -20.440 -44.724 1.00 67.88 107 LEU A O 1
ATOM 839 N N . ILE A 1 108 ? -17.627 -21.553 -43.971 1.00 74.62 108 ILE A N 1
ATOM 840 C CA . ILE A 1 108 ? -17.621 -22.561 -45.044 1.00 74.62 108 ILE A CA 1
ATOM 841 C C . ILE A 1 108 ? -17.875 -21.899 -46.408 1.00 74.62 108 ILE A C 1
ATOM 843 O O . ILE A 1 108 ? -17.190 -22.210 -47.383 1.00 74.62 108 ILE A O 1
ATOM 847 N N . ALA A 1 109 ? -18.809 -20.943 -46.488 1.00 70.06 109 ALA A N 1
ATOM 848 C CA . ALA A 1 109 ? -19.079 -20.191 -47.717 1.00 70.06 109 ALA A CA 1
ATOM 849 C C . ALA A 1 109 ? -17.889 -19.318 -48.165 1.00 70.06 109 ALA A C 1
ATOM 851 O O . ALA A 1 109 ? -17.708 -19.093 -49.361 1.00 70.06 109 ALA A O 1
ATOM 852 N N . ALA A 1 110 ? -17.054 -18.872 -47.223 1.00 75.25 110 ALA A N 1
ATOM 853 C CA . ALA A 1 110 ? -15.812 -18.150 -47.492 1.00 75.25 110 ALA A CA 1
ATOM 854 C C . ALA A 1 110 ? -14.630 -19.069 -47.873 1.00 75.25 110 ALA A C 1
ATOM 856 O O . ALA A 1 110 ? -13.521 -18.579 -48.086 1.00 75.25 110 ALA A O 1
ATOM 857 N N . GLY A 1 111 ? -14.850 -20.387 -47.980 1.00 62.97 111 GLY A N 1
ATOM 858 C CA . GLY A 1 111 ? -13.826 -21.366 -48.352 1.00 62.97 111 GLY A CA 1
ATOM 859 C C . GLY A 1 111 ? -12.869 -21.738 -47.217 1.00 62.97 111 GLY A C 1
ATOM 860 O O . GLY A 1 111 ? -11.815 -22.314 -47.482 1.00 62.97 111 GLY A O 1
ATOM 861 N N . VAL A 1 112 ? -13.214 -21.409 -45.968 1.00 65.75 112 VAL A N 1
ATOM 862 C CA . VAL A 1 112 ? -12.442 -21.792 -44.781 1.00 65.75 112 VAL A CA 1
ATOM 863 C C . VAL A 1 112 ? -12.852 -23.204 -44.366 1.00 65.75 112 VAL A C 1
ATOM 865 O O . VAL A 1 112 ? -14.025 -23.474 -44.111 1.00 65.75 112 VAL A O 1
ATOM 868 N N . GLU A 1 113 ? -11.884 -24.117 -44.300 1.00 64.69 113 GLU A N 1
ATOM 869 C CA . GLU A 1 113 ? -12.099 -25.467 -43.780 1.00 64.69 113 GLU A CA 1
ATOM 870 C C . GLU A 1 113 ? -12.244 -25.397 -42.251 1.00 64.69 113 GLU A C 1
ATOM 872 O O . GLU A 1 113 ? -11.290 -25.089 -41.537 1.00 64.69 113 GLU A O 1
ATOM 877 N N . VAL A 1 114 ? -13.460 -25.622 -41.747 1.00 66.62 114 VAL A N 1
ATOM 878 C CA . VAL A 1 114 ? -13.779 -25.600 -40.311 1.00 66.62 114 VAL A CA 1
ATOM 879 C C . VAL A 1 114 ? -13.826 -27.039 -39.795 1.00 66.62 114 VAL A C 1
ATOM 881 O O . VAL A 1 114 ? -14.706 -27.810 -40.184 1.00 66.62 114 VAL A O 1
ATOM 884 N N . ASP A 1 115 ? -12.890 -27.412 -38.918 1.00 63.44 115 ASP A N 1
ATOM 885 C CA . ASP A 1 115 ? -12.898 -28.719 -38.253 1.00 63.44 115 ASP A CA 1
ATOM 886 C C . ASP A 1 115 ? -13.993 -28.755 -37.177 1.00 63.44 115 ASP A C 1
ATOM 888 O O . ASP A 1 115 ? -13.886 -28.139 -36.119 1.00 63.44 115 ASP A O 1
ATOM 892 N N . VAL A 1 116 ? -15.082 -29.467 -37.470 1.00 60.78 116 VAL A N 1
ATOM 893 C CA . VAL A 1 116 ? -16.225 -29.678 -36.563 1.00 60.78 116 VAL A CA 1
ATOM 894 C C . VAL A 1 116 ? -16.046 -30.895 -35.651 1.00 60.78 116 VAL A C 1
ATOM 896 O O . VAL A 1 116 ? -16.995 -31.328 -34.989 1.00 60.78 116 VAL A O 1
ATOM 899 N N . LYS A 1 117 ? -14.852 -31.496 -35.604 1.00 58.53 117 LYS A N 1
ATOM 900 C CA . LYS A 1 117 ? -14.588 -32.574 -34.654 1.00 58.53 117 LYS A CA 1
ATOM 901 C C . LYS A 1 117 ? -14.450 -31.997 -33.245 1.00 58.53 117 LYS A C 1
ATOM 903 O O . LYS A 1 117 ? -13.689 -31.072 -32.988 1.00 58.53 117 LYS A O 1
ATOM 908 N N . GLN A 1 118 ? -15.240 -32.579 -32.345 1.00 58.69 118 GLN A N 1
ATOM 909 C CA . GLN A 1 118 ? -15.155 -32.459 -30.888 1.00 58.69 118 GLN A CA 1
ATOM 910 C C . GLN A 1 118 ? -13.701 -32.434 -30.377 1.00 58.69 118 GLN A C 1
ATOM 912 O O . GLN A 1 118 ? -12.828 -32.982 -31.048 1.00 58.69 118 GLN A O 1
ATOM 917 N N . PRO A 1 119 ? -13.446 -31.792 -29.218 1.00 49.81 119 PRO A N 1
ATOM 918 C CA . PRO A 1 119 ? -12.234 -31.017 -28.965 1.00 49.81 119 PRO A CA 1
ATOM 919 C C . PRO A 1 119 ? -10.933 -31.775 -29.232 1.00 49.81 119 PRO A C 1
ATOM 921 O O . PRO A 1 119 ? -10.846 -32.983 -29.008 1.00 49.81 119 PRO A O 1
ATOM 924 N N . ALA A 1 120 ? -9.910 -31.019 -29.651 1.00 49.19 120 ALA A N 1
ATOM 925 C CA . ALA A 1 120 ? -8.537 -31.495 -29.789 1.00 49.19 120 ALA A CA 1
ATOM 926 C C . ALA A 1 120 ? -8.125 -32.335 -28.562 1.00 49.19 120 ALA A C 1
ATOM 928 O O . ALA A 1 120 ? -8.520 -31.999 -27.444 1.00 49.19 120 ALA A O 1
ATOM 929 N N . PRO A 1 121 ? -7.357 -33.422 -28.731 1.00 55.97 121 PRO A N 1
ATOM 930 C CA . PRO A 1 121 ? -7.050 -34.351 -27.645 1.00 55.97 121 PRO A CA 1
ATOM 931 C C . PRO A 1 121 ? -6.318 -33.702 -26.459 1.00 55.97 121 PRO A C 1
ATOM 933 O O . PRO A 1 121 ? -6.430 -34.206 -25.348 1.00 55.97 121 PRO A O 1
ATOM 936 N N . GLU A 1 122 ? -5.633 -32.564 -26.625 1.00 57.47 122 GLU A N 1
ATOM 937 C CA . GLU A 1 122 ? -5.113 -31.789 -25.483 1.00 57.47 122 GLU A CA 1
ATOM 938 C C . GLU A 1 122 ? -6.196 -31.110 -24.618 1.00 57.47 122 GLU A C 1
ATOM 940 O O . GLU A 1 122 ? -5.947 -30.792 -23.459 1.00 57.47 122 GLU A O 1
ATOM 945 N N . ASN A 1 123 ? -7.403 -30.924 -25.158 1.00 50.94 123 ASN A N 1
ATOM 946 C CA . ASN A 1 123 ? -8.556 -30.292 -24.514 1.00 50.94 123 ASN A CA 1
ATOM 947 C C . ASN A 1 123 ? -9.572 -31.318 -23.980 1.00 50.94 123 ASN A C 1
ATOM 949 O O . ASN A 1 123 ? -10.647 -30.937 -23.507 1.00 50.94 123 ASN A O 1
ATOM 953 N N . THR A 1 124 ? -9.266 -32.622 -24.029 1.00 48.41 124 THR A N 1
ATOM 954 C CA . THR A 1 124 ? -10.006 -33.581 -23.202 1.00 48.41 124 THR A CA 1
ATOM 955 C C . THR A 1 124 ? -9.708 -33.280 -21.742 1.00 48.41 124 THR A C 1
ATOM 957 O O . THR A 1 124 ? -8.552 -33.303 -21.327 1.00 48.41 124 THR A O 1
ATOM 960 N N . VAL A 1 125 ? -10.766 -32.982 -20.986 1.00 54.34 125 VAL A N 1
ATOM 961 C CA . VAL A 1 125 ? -10.744 -32.735 -19.541 1.00 54.34 125 VAL A CA 1
ATOM 962 C C . VAL A 1 125 ? -9.826 -33.765 -18.870 1.00 54.34 125 VAL A C 1
ATOM 964 O O . VAL A 1 125 ? -10.144 -34.957 -18.930 1.00 54.34 125 VAL A O 1
ATOM 967 N N . PRO A 1 126 ? -8.697 -33.369 -18.251 1.00 46.69 126 PRO A N 1
ATOM 968 C CA . PRO A 1 126 ?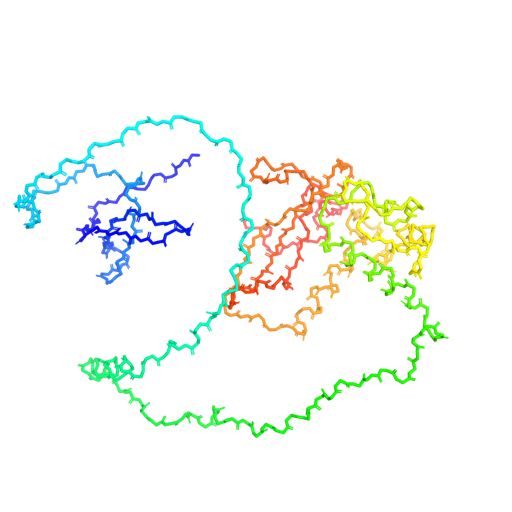 -7.986 -34.288 -17.382 1.00 46.69 126 PRO A CA 1
ATOM 969 C C . PRO A 1 126 ? -8.949 -34.692 -16.270 1.00 46.69 126 PRO A C 1
ATOM 971 O O . PRO A 1 126 ? -9.615 -33.837 -15.682 1.00 46.69 126 PRO A O 1
ATOM 974 N N . ASP A 1 127 ? -9.053 -36.001 -16.042 1.00 44.31 127 ASP A N 1
ATOM 975 C CA . ASP A 1 127 ? -9.897 -36.601 -15.017 1.00 44.31 127 ASP A CA 1
ATOM 976 C C . ASP A 1 127 ? -9.782 -35.776 -13.731 1.00 44.31 127 ASP A C 1
ATOM 978 O O . ASP A 1 127 ? -8.688 -35.564 -13.196 1.00 44.31 127 ASP A O 1
ATOM 982 N N . ASN A 1 128 ? -10.912 -35.219 -13.297 1.00 49.72 128 ASN A N 1
ATOM 983 C CA . ASN A 1 128 ? -11.001 -34.282 -12.185 1.00 49.72 128 ASN A CA 1
ATOM 984 C C . ASN A 1 128 ? -10.876 -35.057 -10.864 1.00 49.72 128 ASN A C 1
ATOM 986 O O . ASN A 1 128 ? -11.735 -35.009 -9.989 1.00 49.72 128 ASN A O 1
ATOM 990 N N . THR A 1 129 ? -9.771 -35.775 -10.697 1.00 47.19 129 THR A N 1
ATOM 991 C CA . THR A 1 129 ? -9.293 -36.298 -9.422 1.00 47.19 129 THR A CA 1
ATOM 992 C C . THR A 1 129 ? -8.221 -35.371 -8.861 1.00 47.19 129 THR A C 1
ATOM 994 O O . THR A 1 129 ? -7.199 -35.814 -8.344 1.00 47.19 129 THR A O 1
ATOM 997 N N . SER A 1 130 ? -8.442 -34.056 -8.941 1.00 44.09 130 SER A N 1
ATOM 998 C CA . SER A 1 130 ? -7.789 -33.158 -7.993 1.00 44.09 130 SER A CA 1
ATOM 999 C C . SER A 1 130 ? -8.395 -33.446 -6.620 1.00 44.09 130 SER A C 1
ATOM 1001 O O . SER A 1 130 ? -9.619 -33.365 -6.476 1.00 44.09 130 SER A O 1
ATOM 1003 N N . PRO A 1 131 ? -7.597 -33.812 -5.600 1.00 42.03 131 PRO A N 1
ATOM 1004 C CA . PRO A 1 131 ? -8.138 -34.068 -4.280 1.00 42.03 131 PRO A CA 1
ATOM 1005 C C . PRO A 1 131 ? -8.815 -32.788 -3.815 1.00 42.03 131 PRO A C 1
ATOM 1007 O O . PRO A 1 131 ? -8.187 -31.734 -3.700 1.00 42.03 131 PRO A O 1
ATOM 1010 N N . THR A 1 132 ? -10.115 -32.883 -3.568 1.00 43.41 132 THR A N 1
ATOM 1011 C CA . THR A 1 132 ? -10.898 -31.810 -2.974 1.00 43.41 132 THR A CA 1
ATOM 1012 C C . THR A 1 132 ? -10.202 -31.439 -1.670 1.00 43.41 132 THR A C 1
ATOM 1014 O O . THR A 1 132 ? -10.255 -32.200 -0.700 1.00 43.41 132 THR A O 1
ATOM 1017 N N . ARG A 1 133 ? -9.488 -30.306 -1.642 1.00 41.88 133 ARG A N 1
ATOM 1018 C CA . ARG A 1 133 ? -8.894 -29.790 -0.409 1.00 41.88 133 ARG A CA 1
ATOM 1019 C C . ARG A 1 133 ? -10.061 -29.392 0.481 1.00 41.88 133 ARG A C 1
ATOM 1021 O O . ARG A 1 133 ? -10.652 -28.329 0.328 1.00 41.88 133 ARG A O 1
ATOM 1028 N N . LYS A 1 134 ? -10.453 -30.308 1.364 1.00 41.78 134 LYS A N 1
ATOM 1029 C CA . LYS A 1 134 ? -11.442 -30.037 2.399 1.00 41.78 134 LYS A CA 1
ATOM 1030 C C . LYS A 1 134 ? -10.864 -28.959 3.303 1.00 41.78 134 LYS A C 1
ATOM 1032 O O . LYS A 1 134 ? -9.765 -29.129 3.827 1.00 41.78 134 LYS A O 1
ATOM 1037 N N . TRP A 1 135 ? -11.617 -27.883 3.497 1.00 42.88 135 TRP A N 1
ATOM 1038 C CA . TRP A 1 135 ? -11.356 -26.927 4.563 1.00 42.88 135 TRP A CA 1
ATOM 1039 C C . TRP A 1 135 ? -11.289 -27.686 5.890 1.00 42.88 135 TRP A C 1
ATOM 1041 O O . TRP A 1 135 ? -12.294 -28.209 6.371 1.00 42.88 135 TRP A O 1
ATOM 1051 N N . GLN A 1 136 ? -10.089 -27.798 6.454 1.00 44.06 136 GLN A N 1
ATOM 1052 C CA . GLN A 1 136 ? -9.902 -28.324 7.796 1.00 44.06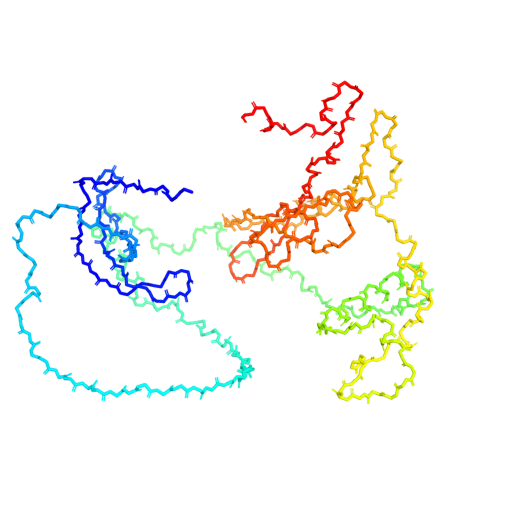 136 GLN A CA 1
ATOM 1053 C C . GLN A 1 136 ? -9.960 -27.156 8.771 1.00 44.06 136 GLN A C 1
ATOM 1055 O O . GLN A 1 136 ? -9.186 -26.207 8.668 1.00 44.06 136 GLN A O 1
ATOM 1060 N N . LEU A 1 137 ? -10.883 -27.236 9.727 1.00 44.69 137 LEU A N 1
ATOM 1061 C CA . LEU A 1 137 ? -10.839 -26.393 10.914 1.00 44.69 137 LEU A CA 1
ATOM 1062 C C . LEU A 1 137 ? -9.547 -26.718 11.677 1.00 44.69 137 LEU A C 1
ATOM 1064 O O . LEU A 1 137 ? -9.340 -27.889 12.010 1.00 44.69 137 LEU A O 1
ATOM 1068 N N . PRO A 1 138 ? -8.679 -25.730 11.959 1.00 52.28 138 PRO A N 1
ATOM 1069 C CA . PRO A 1 138 ? -7.481 -25.962 12.750 1.00 52.28 138 PRO A CA 1
ATOM 1070 C C . PRO A 1 138 ? -7.857 -26.559 14.111 1.00 52.28 138 PRO A C 1
ATOM 1072 O O . PRO A 1 138 ? -8.585 -25.951 14.893 1.00 52.28 138 PRO A O 1
ATOM 1075 N N . THR A 1 139 ? -7.362 -27.764 14.395 1.00 52.66 139 THR A N 1
ATOM 1076 C CA . THR A 1 139 ? -7.578 -28.488 15.662 1.00 52.66 139 THR A CA 1
ATOM 1077 C C . THR A 1 139 ? -6.830 -27.864 16.837 1.00 52.66 139 THR A C 1
ATOM 1079 O O . THR A 1 139 ? -7.118 -28.169 17.994 1.00 52.66 139 THR A O 1
ATOM 1082 N N . THR A 1 140 ? -5.896 -26.960 16.554 1.00 48.59 140 THR A N 1
ATOM 1083 C CA . THR A 1 140 ? -5.127 -26.221 17.549 1.00 48.59 140 THR A CA 1
ATOM 1084 C C . THR A 1 140 ? -5.584 -24.771 17.526 1.00 48.59 140 THR A C 1
ATOM 1086 O O . THR A 1 140 ? -5.465 -24.098 16.505 1.00 48.59 140 THR A O 1
ATOM 1089 N N . CYS A 1 141 ? -6.101 -24.269 18.651 1.00 48.16 141 CYS A N 1
ATOM 1090 C CA 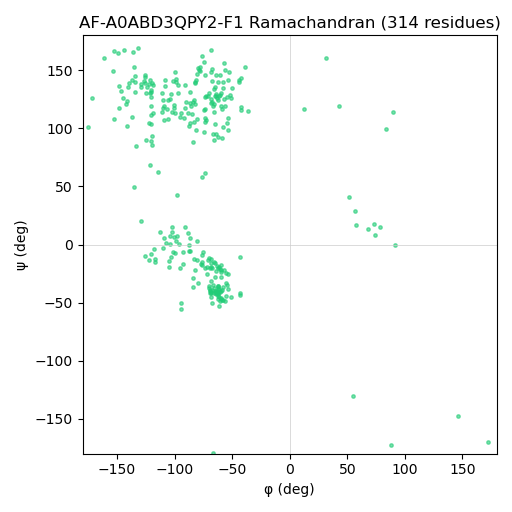. CYS A 1 141 ? -6.350 -22.839 18.815 1.00 48.16 141 CYS A CA 1
ATOM 1091 C C . CYS A 1 141 ? -5.008 -22.108 18.639 1.00 48.16 141 CYS A C 1
ATOM 1093 O O . CYS A 1 141 ? -4.111 -22.350 19.456 1.00 48.16 141 CYS A O 1
ATOM 1095 N N . PRO A 1 142 ? -4.843 -21.241 17.616 1.00 49.81 142 PRO A N 1
ATOM 1096 C CA . PRO A 1 142 ? -3.561 -20.611 17.335 1.00 49.81 142 PRO A CA 1
ATOM 1097 C C . PRO A 1 142 ? -3.022 -19.915 18.575 1.00 49.81 142 PRO A C 1
ATOM 1099 O O . PRO A 1 142 ? -1.847 -20.073 18.862 1.00 49.81 142 PRO A O 1
ATOM 1102 N N . CYS A 1 143 ? -3.900 -19.281 19.370 1.00 48.97 143 CYS A N 1
ATOM 1103 C CA . CYS A 1 143 ? -3.646 -18.391 20.513 1.00 48.97 143 CYS A CA 1
ATOM 1104 C C . CYS A 1 143 ? -2.560 -18.789 21.534 1.00 48.97 143 CYS A C 1
ATOM 1106 O O . CYS A 1 143 ? -2.236 -17.963 22.385 1.00 48.97 143 CYS A O 1
ATOM 1108 N N . LYS A 1 144 ? -2.011 -20.008 21.508 1.00 46.88 144 LYS A N 1
ATOM 1109 C CA . LYS A 1 144 ? -0.984 -20.471 22.451 1.00 46.88 144 LYS A CA 1
ATOM 1110 C C . LYS A 1 144 ? 0.378 -20.849 21.848 1.00 46.88 144 LYS A C 1
ATOM 1112 O O . LYS A 1 144 ? 1.256 -21.165 22.642 1.00 46.88 144 LYS A O 1
ATOM 1117 N N . ALA A 1 145 ? 0.582 -20.828 20.525 1.00 49.06 145 ALA A N 1
ATOM 1118 C CA . ALA A 1 145 ? 1.777 -21.457 19.932 1.00 49.06 145 ALA A CA 1
ATOM 1119 C C . ALA A 1 145 ? 2.663 -20.583 19.021 1.00 49.06 145 ALA A C 1
ATOM 1121 O O . ALA A 1 145 ? 3.756 -21.029 18.690 1.00 49.06 145 ALA A O 1
ATOM 1122 N N . ASP A 1 146 ? 2.252 -19.377 18.619 1.00 58.06 146 ASP A N 1
ATOM 1123 C CA . ASP A 1 146 ? 2.988 -18.613 17.599 1.00 58.06 146 ASP A CA 1
ATOM 1124 C C . ASP A 1 146 ? 3.037 -17.107 17.915 1.00 58.06 146 ASP A C 1
ATOM 1126 O O . ASP A 1 146 ? 2.009 -16.443 18.073 1.00 58.06 146 ASP A O 1
ATOM 1130 N N . ASP A 1 147 ? 4.237 -16.532 18.000 1.00 60.16 147 ASP A N 1
ATOM 1131 C CA . ASP A 1 147 ? 4.416 -15.091 18.203 1.00 60.16 147 ASP A CA 1
ATOM 1132 C C . ASP A 1 147 ? 3.781 -14.254 17.072 1.00 60.16 147 ASP A C 1
ATOM 1134 O O . ASP A 1 147 ? 3.339 -13.121 17.314 1.00 60.16 147 ASP A O 1
ATOM 1138 N N . ASN A 1 148 ? 3.604 -14.840 15.879 1.00 66.88 148 ASN A N 1
ATOM 1139 C CA . ASN A 1 148 ? 2.942 -14.210 14.734 1.00 66.88 148 ASN A CA 1
ATOM 1140 C C . ASN A 1 148 ? 1.436 -13.999 14.929 1.00 66.88 148 ASN A C 1
ATOM 1142 O O . ASN A 1 148 ? 0.838 -13.179 14.236 1.00 66.88 148 ASN A O 1
ATOM 1146 N N . ILE A 1 149 ? 0.793 -14.656 15.900 1.00 77.62 149 ILE A N 1
ATOM 1147 C CA . ILE A 1 149 ? -0.647 -14.461 16.162 1.00 77.62 149 ILE A CA 1
ATOM 1148 C C . ILE A 1 149 ? -0.943 -13.002 16.469 1.00 77.62 149 ILE A C 1
ATOM 1150 O O . ILE A 1 149 ? -1.968 -12.470 16.055 1.00 77.62 149 ILE A O 1
ATOM 1154 N N . LYS A 1 150 ? -0.033 -12.321 17.170 1.00 83.19 150 LYS A N 1
ATOM 1155 C CA . LYS A 1 150 ? -0.211 -10.905 17.500 1.00 83.19 150 LYS A CA 1
ATOM 1156 C C . LYS A 1 150 ? -0.172 -10.034 16.242 1.00 83.19 150 LYS A C 1
ATOM 1158 O O . LYS A 1 150 ? -0.919 -9.060 16.188 1.00 83.19 150 LYS A O 1
ATOM 1163 N N . LEU A 1 151 ? 0.644 -10.398 15.250 1.00 88.12 151 LEU A N 1
ATOM 1164 C CA . LEU A 1 151 ? 0.681 -9.738 13.946 1.00 88.12 151 LEU A CA 1
ATOM 1165 C C . LEU A 1 151 ? -0.607 -10.009 13.158 1.00 88.12 151 LEU A C 1
ATOM 1167 O O . LEU A 1 151 ? -1.210 -9.067 12.659 1.00 88.12 151 LEU A O 1
ATOM 1171 N N . TYR A 1 152 ? -1.090 -11.253 13.116 1.00 90.94 152 TYR A N 1
ATOM 1172 C CA . TYR A 1 152 ? -2.334 -11.586 12.412 1.00 90.94 152 TYR A CA 1
ATOM 1173 C C . TYR A 1 152 ? -3.575 -10.946 13.039 1.00 90.94 152 TYR A C 1
ATOM 1175 O O . TYR A 1 152 ? -4.454 -10.489 12.316 1.00 90.94 152 TYR A O 1
ATOM 1183 N N . VAL A 1 153 ? -3.650 -10.855 14.371 1.00 93.25 153 VAL A N 1
ATOM 1184 C CA . VAL A 1 153 ? -4.744 -10.139 15.048 1.00 93.25 153 VAL A CA 1
ATOM 1185 C C . VAL A 1 153 ? -4.677 -8.644 14.733 1.00 93.25 153 VAL A C 1
ATOM 1187 O O . VAL A 1 153 ? -5.704 -8.034 14.449 1.00 93.25 153 VAL A O 1
ATOM 1190 N N . TRP A 1 154 ? -3.478 -8.053 14.738 1.00 94.19 154 TRP A N 1
ATOM 1191 C CA . TRP A 1 154 ? -3.285 -6.665 14.317 1.00 94.19 154 TRP A CA 1
ATOM 1192 C C . TRP A 1 154 ? -3.719 -6.449 12.858 1.00 94.19 154 TRP A C 1
ATOM 1194 O O . TRP A 1 154 ? -4.483 -5.526 12.579 1.00 94.19 154 TRP A O 1
ATOM 1204 N N . LEU A 1 155 ? -3.314 -7.339 11.950 1.00 94.19 155 LEU A N 1
ATOM 1205 C CA . LEU A 1 155 ? -3.667 -7.285 10.533 1.00 94.19 155 LEU A CA 1
ATOM 1206 C C . LEU A 1 155 ? -5.180 -7.448 10.329 1.00 94.19 155 LEU A C 1
ATOM 1208 O O . LEU A 1 155 ? -5.786 -6.719 9.550 1.00 94.19 155 LEU A O 1
ATOM 1212 N N . GLY A 1 156 ? -5.809 -8.344 11.093 1.00 95.31 156 GLY A N 1
ATOM 1213 C CA . GLY A 1 156 ? -7.260 -8.511 11.130 1.00 95.31 156 GLY A CA 1
ATOM 1214 C C . GLY A 1 156 ? -7.985 -7.243 11.581 1.00 95.31 156 GLY A C 1
ATOM 1215 O O . GLY A 1 156 ? -8.981 -6.867 10.968 1.00 95.31 156 GLY A O 1
ATOM 1216 N N . CYS A 1 157 ? -7.461 -6.531 12.588 1.00 94.81 157 CYS A N 1
ATOM 1217 C CA . CYS A 1 157 ? -7.978 -5.212 12.960 1.00 94.81 157 CYS A CA 1
ATOM 1218 C C . CYS A 1 157 ? -7.875 -4.226 11.788 1.00 94.81 157 CYS A C 1
ATOM 1220 O O . CYS A 1 157 ? -8.851 -3.542 11.500 1.00 94.81 157 CYS A O 1
ATOM 1222 N N . VAL A 1 158 ? -6.731 -4.157 11.095 1.00 94.12 158 VAL A N 1
ATOM 1223 C CA . VAL A 1 158 ? -6.537 -3.251 9.945 1.00 94.12 158 VAL A CA 1
ATOM 1224 C C . VAL A 1 158 ? -7.530 -3.552 8.821 1.00 94.12 158 VAL A C 1
ATOM 1226 O O . VAL A 1 158 ? -8.208 -2.636 8.357 1.00 94.12 158 VAL A O 1
ATOM 1229 N N . PHE A 1 159 ? -7.673 -4.819 8.424 1.00 94.62 159 PHE A N 1
ATOM 1230 C CA . PHE A 1 159 ? -8.632 -5.218 7.392 1.00 94.62 159 PHE A CA 1
ATOM 1231 C C . PHE A 1 159 ? -10.072 -4.919 7.792 1.00 94.62 159 PHE A C 1
ATOM 1233 O O . PHE A 1 159 ? -10.825 -4.361 6.999 1.00 94.62 159 PHE A O 1
ATOM 1240 N N . PHE A 1 160 ? -10.447 -5.236 9.031 1.00 94.88 160 PHE A N 1
ATOM 1241 C CA . PHE A 1 160 ? -11.793 -4.962 9.516 1.00 94.88 160 PHE A CA 1
ATOM 1242 C C . PHE A 1 160 ? -12.094 -3.461 9.531 1.00 94.88 160 PHE A C 1
ATOM 1244 O O . PHE A 1 160 ? -13.167 -3.055 9.099 1.00 94.88 160 PHE A O 1
ATOM 1251 N N . MET A 1 161 ? -11.143 -2.625 9.963 1.00 94.56 161 MET A N 1
ATOM 1252 C CA . MET A 1 161 ? -11.293 -1.167 9.913 1.00 94.56 161 MET A CA 1
ATOM 1253 C C . MET A 1 161 ? -11.434 -0.651 8.476 1.00 94.56 161 MET A C 1
ATOM 1255 O O . MET A 1 161 ? -12.218 0.265 8.239 1.00 94.56 161 MET A O 1
ATOM 1259 N N . ALA A 1 162 ? -10.726 -1.248 7.512 1.00 92.19 162 ALA A N 1
ATOM 1260 C CA . ALA A 1 162 ? -10.793 -0.856 6.104 1.00 92.19 162 ALA A CA 1
ATOM 1261 C C . ALA A 1 162 ? -12.180 -1.080 5.471 1.00 92.19 162 ALA A C 1
ATOM 1263 O O . ALA A 1 162 ? -12.527 -0.385 4.518 1.00 92.19 162 ALA A O 1
ATOM 1264 N N . CYS A 1 163 ? -13.004 -1.978 6.024 1.00 93.62 163 CYS A N 1
ATOM 1265 C CA . CYS A 1 163 ? -14.398 -2.154 5.605 1.00 93.62 163 CYS A CA 1
ATOM 1266 C C . CYS A 1 163 ? -15.300 -0.954 5.957 1.00 93.62 163 CYS A C 1
ATOM 1268 O O . CYS A 1 163 ? -16.426 -0.880 5.471 1.00 93.62 163 CYS A O 1
ATOM 1270 N N . PHE A 1 164 ? -14.833 -0.018 6.793 1.00 91.62 164 PHE A N 1
ATOM 1271 C CA . PHE A 1 164 ? -15.603 1.134 7.262 1.00 91.62 164 PHE A CA 1
ATOM 1272 C C . PHE A 1 164 ? -14.861 2.435 6.949 1.00 91.62 164 PHE A C 1
ATOM 1274 O O . PHE A 1 164 ? -14.061 2.945 7.738 1.00 91.62 164 PHE A O 1
ATOM 1281 N N . VAL A 1 165 ? -15.144 2.988 5.771 1.00 85.69 165 VAL A N 1
ATOM 1282 C CA . VAL A 1 165 ? -14.545 4.241 5.300 1.00 85.69 165 VAL A CA 1
ATOM 1283 C C . VAL A 1 165 ? -15.027 5.421 6.154 1.00 85.69 165 VAL A C 1
ATOM 1285 O O . VAL A 1 165 ? -16.193 5.500 6.529 1.00 85.69 165 VAL A O 1
ATOM 1288 N N . GLY A 1 166 ? -14.127 6.364 6.451 1.00 86.06 166 GLY A N 1
ATOM 1289 C CA . GLY A 1 166 ? -14.468 7.634 7.106 1.00 86.06 166 GLY A CA 1
ATOM 1290 C C . GLY A 1 166 ? -14.380 7.643 8.636 1.00 86.06 166 GLY A C 1
ATOM 1291 O O . GLY A 1 166 ? -14.594 8.687 9.247 1.00 86.06 166 GLY A O 1
ATOM 1292 N N . VAL A 1 167 ? -14.010 6.530 9.277 1.00 89.31 167 VAL A N 1
ATOM 1293 C CA . VAL A 1 167 ? -13.841 6.487 10.738 1.00 89.31 167 VAL A CA 1
ATOM 1294 C C . VAL A 1 167 ? -12.468 7.037 11.135 1.00 89.31 167 VAL A C 1
ATOM 1296 O O . VAL A 1 167 ? -11.459 6.332 11.102 1.00 89.31 167 VAL A O 1
ATOM 1299 N N . SER A 1 168 ? -12.434 8.305 11.543 1.00 86.00 168 SER A N 1
ATOM 1300 C CA . SER A 1 168 ? -11.229 8.994 12.017 1.00 86.00 168 SER A CA 1
ATOM 1301 C C . SER A 1 168 ? -11.529 9.837 13.268 1.00 86.00 168 SER A C 1
ATOM 1303 O O . SER A 1 168 ? -12.593 10.454 13.326 1.00 86.00 168 SER A O 1
ATOM 1305 N N . PRO A 1 169 ? -10.626 9.896 14.270 1.00 89.94 169 PRO A N 1
ATOM 1306 C CA . PRO A 1 169 ? -9.336 9.205 14.342 1.00 89.94 169 PRO A CA 1
ATOM 1307 C C . PRO A 1 169 ? -9.474 7.706 14.645 1.00 89.94 169 PRO A C 1
ATOM 1309 O O . PRO A 1 169 ? -10.433 7.256 15.266 1.00 89.94 169 PRO A O 1
ATOM 1312 N N . MET A 1 170 ? -8.457 6.924 14.277 1.00 90.31 170 MET A N 1
ATOM 1313 C CA . MET A 1 170 ? -8.421 5.466 14.483 1.00 90.31 170 MET A CA 1
ATOM 1314 C C . MET A 1 170 ? -8.584 5.043 15.962 1.00 90.31 170 MET A C 1
ATOM 1316 O O . MET A 1 170 ? -9.018 3.935 16.260 1.00 90.31 170 MET A O 1
ATOM 1320 N N . SER A 1 171 ? -8.300 5.921 16.926 1.00 93.56 171 SER A N 1
ATOM 1321 C CA . SER A 1 171 ? -8.534 5.638 18.349 1.00 93.56 171 SER A CA 1
ATOM 1322 C C . SER A 1 171 ? -10.016 5.434 18.704 1.00 93.56 171 SER A C 1
ATOM 1324 O O . SER A 1 171 ? -10.308 4.811 19.726 1.00 93.56 171 SER A O 1
ATOM 1326 N N . LEU A 1 172 ? -10.956 5.887 17.862 1.00 94.75 172 LEU A N 1
ATOM 1327 C CA . LEU A 1 172 ? -12.398 5.699 18.065 1.00 94.75 172 LEU A CA 1
ATOM 1328 C C . LEU A 1 172 ? -12.807 4.220 18.126 1.00 94.75 172 LEU A C 1
ATOM 1330 O O . LEU A 1 172 ? -13.748 3.882 18.845 1.00 94.75 172 LEU A O 1
ATOM 1334 N N . TRP A 1 173 ? -12.061 3.336 17.461 1.00 95.56 173 TRP A N 1
ATOM 1335 C CA . TRP A 1 173 ? -12.254 1.883 17.509 1.00 95.56 173 TRP A CA 1
ATOM 1336 C C . TRP A 1 173 ? -11.996 1.276 18.897 1.00 95.56 173 TRP A C 1
ATOM 1338 O O . TRP A 1 173 ? -12.442 0.166 19.179 1.00 95.56 173 TRP A O 1
ATOM 1348 N N . TRP A 1 174 ? -11.329 2.015 19.787 1.00 96.62 174 TRP A N 1
ATOM 1349 C CA . TRP A 1 174 ? -11.060 1.637 21.179 1.00 96.62 174 TRP A CA 1
ATOM 1350 C C . TRP A 1 174 ? -11.793 2.510 22.204 1.00 96.62 174 TRP A C 1
ATOM 1352 O O . TRP A 1 174 ? -11.501 2.439 23.404 1.00 96.62 174 TRP A O 1
ATOM 1362 N N . SER A 1 175 ? -12.735 3.341 21.749 1.00 94.50 175 SER A N 1
ATOM 1363 C CA . SER A 1 175 ? -13.525 4.216 22.614 1.00 94.50 175 SER A CA 1
ATOM 1364 C C . SER A 1 175 ? -14.291 3.421 23.675 1.00 94.50 175 SER A C 1
ATOM 1366 O O . SER A 1 175 ? -14.871 2.378 23.394 1.00 94.50 175 SER A O 1
ATOM 1368 N N . LYS A 1 176 ? -14.352 3.942 24.902 1.00 93.12 176 LYS A N 1
ATOM 1369 C CA . LYS A 1 176 ? -15.199 3.378 25.969 1.00 93.12 176 LYS A CA 1
ATOM 1370 C C . LYS A 1 176 ? -16.628 3.924 25.959 1.00 93.12 176 LYS A C 1
ATOM 1372 O O . LYS A 1 176 ? -17.435 3.484 26.765 1.00 93.12 176 LYS A O 1
ATOM 1377 N N . LYS A 1 177 ? -16.922 4.903 25.097 1.00 91.44 177 LYS A N 1
ATOM 1378 C CA . LYS A 1 177 ? -18.281 5.426 24.935 1.00 91.44 177 LYS A CA 1
ATOM 1379 C C . LYS A 1 177 ? -19.168 4.360 24.299 1.00 91.44 177 LYS A C 1
ATOM 1381 O O . LYS A 1 177 ? -18.687 3.599 23.448 1.00 91.44 177 LYS A O 1
ATOM 1386 N N . ASP A 1 178 ? -20.447 4.380 24.647 1.00 91.19 178 ASP A N 1
ATOM 1387 C CA . ASP A 1 178 ? -21.458 3.555 23.992 1.00 91.19 178 ASP A CA 1
ATOM 1388 C C . ASP A 1 178 ? -21.479 3.814 22.480 1.00 91.19 178 ASP A C 1
ATOM 1390 O O . ASP A 1 178 ? -21.107 4.891 22.000 1.00 91.19 178 ASP A O 1
ATOM 1394 N N . ILE A 1 179 ? -21.840 2.786 21.713 1.00 91.81 179 ILE A N 1
ATOM 1395 C CA . ILE A 1 179 ? -21.945 2.896 20.256 1.00 91.81 179 ILE A CA 1
ATOM 1396 C C . ILE A 1 179 ? -23.151 3.775 19.930 1.00 91.81 179 ILE A C 1
ATOM 1398 O O . ILE A 1 179 ? -24.245 3.567 20.451 1.00 91.81 179 ILE A O 1
ATOM 1402 N N . ASN A 1 180 ? -22.936 4.758 19.061 1.00 89.94 180 ASN A N 1
ATOM 1403 C CA . ASN A 1 180 ? -23.950 5.698 18.621 1.00 89.94 180 ASN A CA 1
ATOM 1404 C C . ASN A 1 180 ? -24.005 5.688 17.088 1.00 89.94 180 ASN A C 1
ATOM 1406 O O . ASN A 1 180 ? -22.976 5.558 16.433 1.00 89.94 180 ASN A O 1
ATOM 1410 N N . GLN A 1 181 ? -25.200 5.839 16.517 1.00 88.75 181 GLN A N 1
ATOM 1411 C CA . GLN A 1 181 ? -25.389 5.886 15.062 1.00 88.75 181 GLN A CA 1
ATOM 1412 C C . GLN A 1 181 ? -24.780 7.134 14.392 1.00 88.75 181 GLN A C 1
ATOM 1414 O O . GLN A 1 181 ? -24.542 7.127 13.191 1.00 88.75 181 GLN A O 1
ATOM 1419 N N . PHE A 1 182 ? -24.541 8.200 15.157 1.00 85.62 182 PHE A N 1
ATOM 1420 C CA . PHE A 1 182 ? -24.044 9.493 14.684 1.00 85.62 182 PHE A CA 1
ATOM 1421 C C . PHE A 1 182 ? -22.571 9.739 15.021 1.00 85.62 182 PHE A C 1
ATOM 1423 O O . PHE A 1 182 ? -21.948 10.605 14.412 1.00 85.62 182 PHE A O 1
ATOM 1430 N N . GLU A 1 183 ? -22.006 9.021 15.996 1.00 85.44 183 GLU A N 1
ATOM 1431 C CA . GLU A 1 183 ? -20.667 9.308 16.511 1.00 85.44 183 GLU A CA 1
ATOM 1432 C C . GLU A 1 183 ? -19.840 8.051 16.800 1.00 85.44 183 GLU A C 1
ATOM 1434 O O . GLU A 1 183 ? -20.291 7.098 17.440 1.00 85.44 183 GLU A O 1
ATOM 1439 N N . GLY A 1 184 ? -18.555 8.128 16.447 1.00 87.94 184 GLY A N 1
ATOM 1440 C CA . GLY A 1 184 ? -17.559 7.115 16.779 1.00 87.94 184 GLY A CA 1
ATOM 1441 C C . GLY A 1 184 ? -17.461 5.984 15.758 1.00 87.94 184 GLY A C 1
ATOM 1442 O O . GLY A 1 184 ? -18.042 6.027 14.679 1.00 87.94 184 GLY A O 1
ATOM 1443 N N . ALA A 1 185 ? -16.679 4.960 16.102 1.00 92.94 185 ALA A N 1
ATOM 1444 C CA . ALA A 1 185 ? -16.615 3.745 15.302 1.00 92.94 185 ALA A CA 1
ATOM 1445 C C . ALA A 1 185 ? -17.905 2.916 15.485 1.00 92.94 185 ALA A C 1
ATOM 1447 O O . ALA A 1 185 ? -18.432 2.867 16.604 1.00 92.94 185 ALA A O 1
ATOM 1448 N N . PRO A 1 186 ? -18.379 2.205 14.449 1.00 92.31 186 PRO A N 1
ATOM 1449 C CA . PRO A 1 186 ? -19.559 1.342 14.556 1.00 92.31 186 PRO A CA 1
ATOM 1450 C C . PRO A 1 186 ? -19.319 0.107 15.440 1.00 92.31 186 PRO A C 1
ATOM 1452 O O . PRO A 1 186 ? -20.266 -0.476 15.958 1.00 92.31 186 PRO A O 1
ATOM 1455 N N . PHE A 1 187 ? -18.055 -0.269 15.666 1.00 93.50 187 PHE A N 1
ATOM 1456 C CA . PHE A 1 187 ? -17.658 -1.410 16.494 1.00 93.50 187 PHE A CA 1
ATOM 1457 C C . PHE A 1 187 ? -16.554 -1.034 17.490 1.00 93.50 187 PHE A C 1
ATOM 1459 O O . PHE A 1 187 ? -15.970 0.053 17.432 1.00 93.50 187 PHE A O 1
ATOM 1466 N N . ARG A 1 188 ? -16.276 -1.941 18.436 1.00 94.75 188 ARG A N 1
ATOM 1467 C CA . ARG A 1 188 ? -15.206 -1.809 19.433 1.00 94.75 188 ARG A CA 1
ATOM 1468 C C . ARG A 1 188 ? -14.216 -2.958 19.315 1.00 94.75 188 ARG A C 1
ATOM 1470 O O . ARG A 1 188 ? -14.609 -4.120 19.322 1.00 94.75 188 ARG A O 1
ATOM 1477 N N . LEU A 1 189 ? -12.93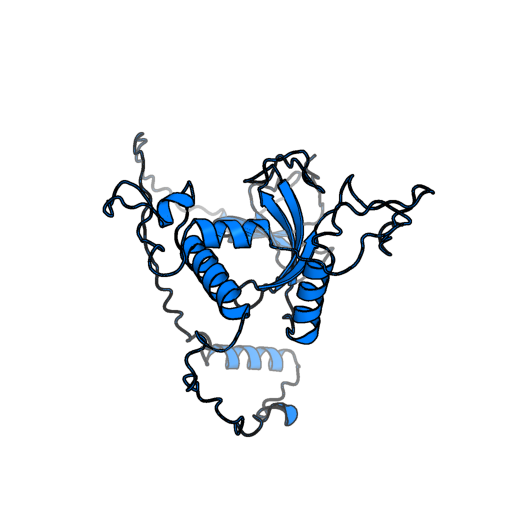0 -2.625 19.272 1.00 95.12 189 LEU A N 1
ATOM 1478 C CA . LEU A 1 189 ? -11.829 -3.584 19.163 1.00 95.12 189 LEU A CA 1
ATOM 1479 C C . LEU A 1 189 ? -11.175 -3.900 20.515 1.00 95.12 189 LEU A C 1
ATOM 1481 O O . LEU A 1 189 ? -10.227 -4.678 20.565 1.00 95.12 189 LEU A O 1
ATOM 1485 N N . ASN A 1 190 ? -11.693 -3.352 21.623 1.00 93.81 190 ASN A N 1
ATOM 1486 C CA . ASN A 1 190 ? -11.131 -3.513 22.972 1.00 93.81 190 ASN A CA 1
ATOM 1487 C C . ASN A 1 190 ? -10.951 -4.981 23.391 1.00 93.81 190 ASN A C 1
ATOM 1489 O O . ASN A 1 190 ? -9.986 -5.295 24.083 1.00 93.81 190 ASN A O 1
ATOM 1493 N N . ASN A 1 191 ? -11.855 -5.864 22.956 1.00 91.88 191 ASN A N 1
ATOM 1494 C CA . ASN A 1 191 ? -11.812 -7.297 23.266 1.00 91.88 191 ASN A CA 1
ATOM 1495 C C . ASN A 1 191 ? -10.889 -8.094 22.328 1.00 91.88 191 ASN A C 1
ATOM 1497 O O . ASN A 1 191 ? -10.598 -9.252 22.607 1.00 91.88 191 ASN A O 1
ATOM 1501 N N . VAL A 1 192 ? -10.447 -7.492 21.220 1.00 93.56 192 VAL A N 1
ATOM 1502 C CA . VAL A 1 192 ? -9.579 -8.120 20.212 1.00 93.56 192 VAL A CA 1
ATOM 1503 C C . VAL A 1 192 ? -8.115 -7.788 20.494 1.00 93.56 192 VAL A C 1
ATOM 1505 O O . VAL A 1 192 ? -7.264 -8.671 20.568 1.00 93.56 192 VAL A O 1
ATOM 1508 N N . MET A 1 193 ? -7.812 -6.504 20.684 1.00 93.50 193 MET A N 1
ATOM 1509 C CA . MET A 1 193 ? -6.472 -6.007 20.994 1.00 93.50 193 MET A CA 1
ATOM 1510 C C . MET A 1 193 ? -6.593 -4.696 21.774 1.00 93.50 193 MET A C 1
ATOM 1512 O O . MET A 1 193 ? -7.532 -3.941 21.559 1.00 93.50 193 MET A O 1
ATOM 1516 N N . SER A 1 194 ? -5.654 -4.376 22.666 1.00 94.25 194 SER A N 1
ATOM 1517 C CA . SER A 1 194 ? -5.629 -3.051 23.302 1.00 94.25 194 SER A CA 1
ATOM 1518 C C . SER A 1 194 ? -5.057 -1.986 22.358 1.00 94.25 194 SER A C 1
ATOM 1520 O O . SER A 1 194 ? -4.157 -2.279 21.571 1.00 94.25 194 SER A O 1
ATOM 1522 N N . LEU A 1 195 ? -5.512 -0.732 22.477 1.00 94.88 195 LEU A N 1
ATOM 1523 C CA . LEU A 1 195 ? -4.986 0.381 21.672 1.00 94.88 195 LEU A CA 1
ATOM 1524 C C . LEU A 1 195 ? -3.464 0.519 21.820 1.00 94.88 195 LEU A C 1
ATOM 1526 O O . LEU A 1 195 ? -2.755 0.635 20.827 1.00 94.88 195 LEU A O 1
ATOM 1530 N N . ASN A 1 196 ? -2.958 0.425 23.053 1.00 94.88 196 ASN A N 1
ATOM 1531 C CA . ASN A 1 196 ? -1.524 0.507 23.328 1.00 94.88 196 ASN A CA 1
ATOM 1532 C C . ASN A 1 196 ? -0.747 -0.596 22.603 1.00 94.88 196 ASN A C 1
ATOM 1534 O O . ASN A 1 196 ? 0.337 -0.345 22.085 1.00 94.88 196 ASN A O 1
ATOM 1538 N N . ARG A 1 197 ? -1.290 -1.822 22.546 1.00 92.81 197 ARG A N 1
ATOM 1539 C CA . ARG A 1 197 ? -0.641 -2.918 21.822 1.00 92.81 197 ARG A CA 1
ATOM 1540 C C . ARG A 1 197 ? -0.681 -2.688 20.316 1.00 92.81 197 ARG A C 1
ATOM 1542 O O . ARG A 1 197 ? 0.329 -2.921 19.664 1.00 92.81 197 ARG A O 1
ATOM 1549 N N . PHE A 1 198 ? -1.808 -2.216 19.789 1.00 94.00 198 PHE A N 1
ATOM 1550 C CA . PHE A 1 198 ? -1.949 -1.883 18.374 1.00 94.00 198 PHE A CA 1
ATOM 1551 C C . PHE A 1 198 ? -0.932 -0.813 17.948 1.00 94.00 198 PHE A C 1
ATOM 1553 O O . PHE A 1 198 ? -0.207 -0.995 16.975 1.00 94.00 198 PHE A O 1
ATOM 1560 N N . GLN A 1 199 ? -0.808 0.262 18.732 1.00 94.31 199 GLN A N 1
ATOM 1561 C CA . GLN A 1 199 ? 0.176 1.324 18.508 1.00 94.31 199 GLN A CA 1
ATOM 1562 C C . GLN A 1 199 ? 1.618 0.828 18.656 1.00 94.31 199 GLN A C 1
ATOM 1564 O O . GLN A 1 199 ? 2.472 1.194 17.856 1.00 94.31 199 GLN A O 1
ATOM 1569 N N . ALA A 1 200 ? 1.891 -0.029 19.644 1.00 93.62 200 ALA A N 1
ATOM 1570 C CA . ALA A 1 200 ? 3.215 -0.619 19.814 1.00 93.62 200 ALA A CA 1
ATOM 1571 C C . ALA A 1 200 ? 3.626 -1.468 18.602 1.00 93.62 200 ALA A C 1
ATOM 1573 O O . ALA A 1 200 ? 4.788 -1.427 18.219 1.00 93.62 200 ALA A O 1
ATOM 1574 N N . ILE A 1 201 ? 2.689 -2.207 17.992 1.00 92.31 201 ILE A N 1
ATOM 1575 C CA . ILE A 1 201 ? 2.951 -2.953 16.755 1.00 92.31 201 ILE A CA 1
ATOM 1576 C C . ILE A 1 201 ? 3.187 -1.981 15.596 1.00 92.31 201 ILE A C 1
ATOM 1578 O O . ILE A 1 201 ? 4.224 -2.094 14.956 1.00 92.31 201 ILE A O 1
ATOM 1582 N N . ASN A 1 202 ? 2.309 -0.990 15.385 1.00 91.62 202 ASN A N 1
ATOM 1583 C CA . ASN A 1 202 ? 2.484 0.024 14.332 1.00 91.62 202 ASN A CA 1
ATOM 1584 C C . ASN A 1 202 ? 3.870 0.677 14.363 1.00 91.62 202 ASN A C 1
ATOM 1586 O O . ASN A 1 202 ? 4.498 0.829 13.324 1.00 91.62 202 ASN A O 1
ATOM 1590 N N . ASN A 1 203 ? 4.341 1.048 15.554 1.00 91.94 203 ASN A N 1
ATOM 1591 C CA . ASN A 1 203 ? 5.619 1.736 15.727 1.00 91.94 203 ASN A CA 1
ATOM 1592 C C . ASN A 1 203 ? 6.836 0.810 15.583 1.00 91.94 203 ASN A C 1
ATOM 1594 O O . ASN A 1 203 ? 7.950 1.300 15.441 1.00 91.94 203 ASN A O 1
ATOM 1598 N N . ALA A 1 204 ? 6.642 -0.505 15.687 1.00 91.56 204 ALA A N 1
ATOM 1599 C CA . ALA A 1 204 ? 7.712 -1.493 15.620 1.00 91.56 204 ALA A CA 1
ATOM 1600 C C . 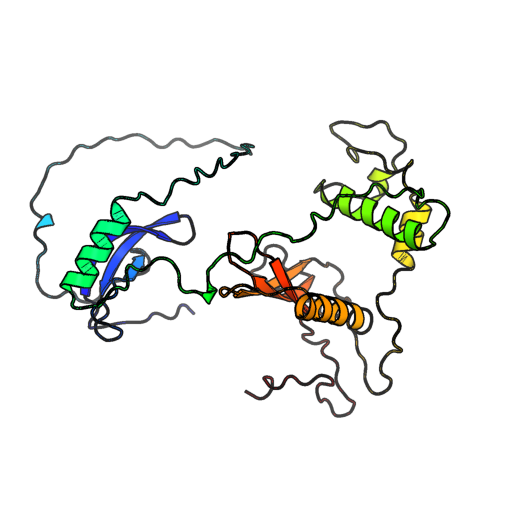ALA A 1 204 ? 7.805 -2.190 14.255 1.00 91.56 204 ALA A C 1
ATOM 1602 O O . ALA A 1 204 ? 8.723 -2.984 14.059 1.00 91.56 204 ALA A O 1
ATOM 1603 N N . MET A 1 205 ? 6.866 -1.940 13.333 1.00 89.44 205 MET A N 1
ATOM 1604 C CA . MET A 1 205 ? 6.901 -2.548 12.005 1.00 89.44 205 MET A CA 1
ATOM 1605 C C . MET A 1 205 ? 8.136 -2.086 11.233 1.00 89.44 205 MET A C 1
ATOM 1607 O O . MET A 1 205 ? 8.384 -0.892 11.091 1.00 89.44 205 MET A O 1
ATOM 1611 N N . GLN A 1 206 ? 8.878 -3.059 10.721 1.00 90.88 206 GLN A N 1
ATOM 1612 C CA . GLN A 1 206 ? 10.002 -2.878 9.813 1.00 90.88 206 GLN A CA 1
ATOM 1613 C C . GLN A 1 206 ? 9.758 -3.802 8.625 1.00 90.88 206 GLN A C 1
ATOM 1615 O O . GLN A 1 206 ? 9.349 -4.949 8.820 1.00 90.88 206 GLN A O 1
ATOM 1620 N N . TYR A 1 207 ? 9.976 -3.304 7.410 1.00 91.19 207 TYR A N 1
ATOM 1621 C CA . TYR A 1 207 ? 9.717 -4.070 6.187 1.00 91.19 207 TYR A CA 1
ATOM 1622 C C . TYR A 1 207 ? 10.990 -4.501 5.462 1.00 91.19 207 TYR A C 1
ATOM 1624 O O . TYR A 1 207 ? 10.918 -5.085 4.384 1.00 91.19 207 TYR A O 1
ATOM 1632 N N . THR A 1 208 ? 12.143 -4.245 6.075 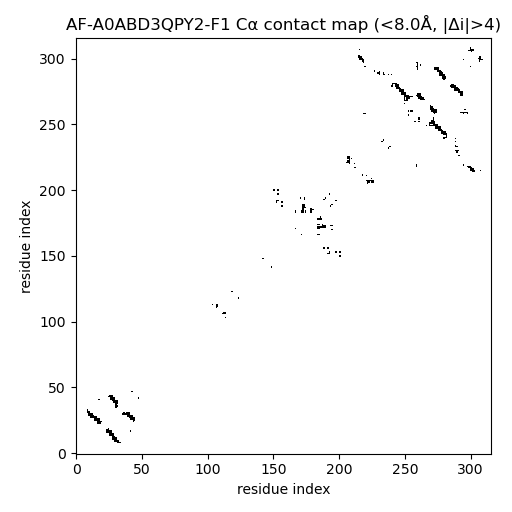1.00 91.88 208 THR A N 1
ATOM 1633 C CA . THR A 1 208 ? 13.440 -4.709 5.608 1.00 91.88 208 THR A CA 1
ATOM 1634 C C . THR A 1 208 ? 14.243 -5.270 6.774 1.00 91.88 208 THR A C 1
ATOM 1636 O O . THR A 1 208 ? 14.222 -4.722 7.878 1.00 91.88 208 THR A O 1
ATOM 1639 N N . ASN A 1 209 ? 14.944 -6.375 6.541 1.00 92.06 209 ASN A N 1
ATOM 1640 C CA . ASN A 1 209 ? 15.977 -6.889 7.442 1.00 92.06 209 ASN A CA 1
ATOM 1641 C C . ASN A 1 209 ? 17.395 -6.699 6.876 1.00 92.06 209 ASN A C 1
ATOM 1643 O O . ASN A 1 209 ? 18.371 -7.110 7.508 1.00 92.06 209 ASN A O 1
ATOM 1647 N N . CYS A 1 210 ? 17.515 -6.094 5.693 1.00 88.88 210 CYS A N 1
ATOM 1648 C CA . CYS A 1 210 ? 18.793 -5.819 5.060 1.00 88.88 210 CYS A CA 1
ATOM 1649 C C . CYS A 1 210 ? 19.410 -4.536 5.639 1.00 88.88 210 CYS A C 1
ATOM 1651 O O . CYS A 1 210 ? 18.688 -3.565 5.887 1.00 88.88 210 CYS A O 1
ATOM 1653 N N . PRO A 1 211 ? 20.739 -4.491 5.841 1.00 90.19 211 PRO A N 1
ATOM 1654 C CA . PRO A 1 211 ? 21.408 -3.241 6.171 1.00 90.19 211 PRO A CA 1
ATOM 1655 C C . PRO A 1 211 ? 21.268 -2.260 5.004 1.00 90.19 211 PRO A C 1
ATOM 1657 O O . PRO A 1 211 ? 21.272 -2.671 3.843 1.00 90.19 211 PRO A O 1
ATOM 1660 N N . SER A 1 212 ? 21.153 -0.969 5.311 1.00 88.88 212 SER A N 1
ATOM 1661 C CA . SER A 1 212 ? 21.147 0.066 4.277 1.00 88.88 212 SER A CA 1
ATOM 1662 C C . SER A 1 212 ? 22.459 0.052 3.481 1.00 88.88 212 SER A C 1
ATOM 1664 O O . SER A 1 212 ? 23.514 -0.214 4.072 1.00 88.88 212 SER A O 1
ATOM 1666 N N . PRO A 1 213 ? 22.419 0.352 2.169 1.00 87.88 213 PRO A N 1
ATOM 1667 C CA . PRO A 1 213 ? 23.623 0.500 1.358 1.00 87.88 213 PRO A CA 1
ATOM 1668 C C . PRO A 1 213 ? 24.603 1.508 1.975 1.00 87.88 213 PRO A C 1
ATOM 1670 O O . PRO A 1 213 ? 24.198 2.521 2.546 1.00 87.88 213 PRO A O 1
ATOM 1673 N N . THR A 1 214 ? 25.904 1.223 1.887 1.00 87.88 214 THR A N 1
ATOM 1674 C CA . THR A 1 214 ? 26.962 2.088 2.449 1.00 87.88 214 THR A CA 1
ATOM 1675 C C . THR A 1 214 ? 27.556 3.054 1.429 1.00 87.88 214 THR A C 1
ATOM 1677 O O . THR A 1 214 ? 28.201 4.032 1.794 1.00 87.88 214 THR A O 1
ATOM 1680 N N . ASP A 1 215 ? 27.388 2.740 0.151 1.00 87.94 215 ASP A N 1
ATOM 1681 C CA . ASP A 1 215 ? 27.958 3.412 -1.013 1.00 87.94 215 ASP A CA 1
ATOM 1682 C C . ASP A 1 215 ? 27.039 4.496 -1.598 1.00 87.94 215 ASP A C 1
ATOM 1684 O O . ASP A 1 215 ? 27.510 5.377 -2.319 1.00 87.94 215 ASP A O 1
ATOM 1688 N N . PHE A 1 216 ? 25.749 4.483 -1.253 1.00 88.31 216 PHE A N 1
ATOM 1689 C CA . PHE A 1 216 ? 24.783 5.513 -1.630 1.00 88.31 216 PHE A CA 1
ATOM 1690 C C . PHE A 1 216 ? 23.642 5.638 -0.618 1.00 88.31 216 PHE A C 1
ATOM 1692 O O . PHE A 1 216 ? 23.437 4.781 0.238 1.00 88.31 216 PHE A O 1
ATOM 1699 N N . VAL A 1 217 ? 22.875 6.724 -0.733 1.00 88.31 217 VAL A N 1
ATOM 1700 C CA . VAL A 1 217 ? 21.674 6.942 0.081 1.00 88.31 217 VAL A CA 1
ATOM 1701 C C . VAL A 1 217 ? 20.461 6.382 -0.655 1.00 88.31 217 VAL A C 1
ATOM 1703 O O . VAL A 1 217 ? 20.014 6.963 -1.643 1.00 88.31 217 VAL A O 1
ATOM 1706 N N . ASP A 1 218 ? 19.911 5.280 -0.148 1.00 89.88 218 ASP A N 1
ATOM 1707 C CA . ASP A 1 218 ? 18.608 4.765 -0.567 1.00 89.88 218 ASP A CA 1
ATOM 1708 C C . ASP A 1 218 ? 17.510 5.258 0.382 1.00 89.88 218 ASP A C 1
ATOM 1710 O O . ASP A 1 218 ? 17.434 4.849 1.541 1.00 89.88 218 ASP A O 1
ATOM 1714 N N . ARG A 1 219 ? 16.650 6.154 -0.110 1.00 90.56 219 ARG A N 1
ATOM 1715 C CA . ARG A 1 219 ? 15.525 6.692 0.669 1.00 90.56 219 ARG A CA 1
ATOM 1716 C C . ARG A 1 219 ? 14.314 5.760 0.711 1.00 90.56 219 ARG A C 1
ATOM 1718 O O . ARG A 1 219 ? 13.430 5.980 1.533 1.00 90.56 219 ARG A O 1
ATOM 1725 N N . PHE A 1 220 ? 14.280 4.733 -0.132 1.00 91.06 220 PHE A N 1
ATOM 1726 C CA . PHE A 1 220 ? 13.210 3.738 -0.187 1.00 91.06 220 PHE A CA 1
ATOM 1727 C C . PHE A 1 220 ? 13.609 2.405 0.456 1.00 91.06 220 PHE A C 1
ATOM 1729 O O . PHE A 1 220 ? 12.772 1.510 0.537 1.00 91.06 220 PHE A O 1
ATOM 1736 N N . HIS A 1 221 ? 14.835 2.297 0.988 1.00 91.31 221 HIS A N 1
ATOM 1737 C CA . HIS A 1 221 ? 15.403 1.085 1.597 1.00 91.31 221 HIS A CA 1
ATOM 1738 C C . HIS A 1 221 ? 14.434 0.339 2.521 1.00 91.31 221 HIS A C 1
ATOM 1740 O O . HIS A 1 221 ? 14.307 -0.884 2.453 1.00 91.31 221 HIS A O 1
ATOM 1746 N N . ASP A 1 222 ? 13.714 1.090 3.357 1.00 90.81 222 ASP A N 1
ATOM 1747 C CA . ASP A 1 222 ? 12.782 0.548 4.345 1.00 90.81 222 ASP A CA 1
ATOM 1748 C C . ASP A 1 222 ? 11.612 -0.229 3.728 1.00 90.81 222 ASP A C 1
ATOM 1750 O O . ASP A 1 222 ? 10.998 -1.026 4.433 1.00 90.81 222 ASP A O 1
ATOM 1754 N N . ILE A 1 223 ? 11.296 -0.016 2.444 1.00 91.06 223 ILE A N 1
ATOM 1755 C CA . ILE A 1 223 ? 10.199 -0.678 1.720 1.00 91.06 223 ILE A CA 1
ATOM 1756 C C . ILE A 1 223 ? 10.662 -1.539 0.538 1.00 91.06 223 ILE A C 1
ATOM 1758 O O . ILE A 1 223 ? 9.868 -2.349 0.056 1.00 91.06 223 ILE A O 1
ATOM 1762 N N . SER A 1 224 ? 11.908 -1.394 0.074 1.00 90.25 224 SER A N 1
ATOM 1763 C CA . SER A 1 224 ? 12.414 -2.073 -1.129 1.00 90.25 224 SER A CA 1
ATOM 1764 C C . SER A 1 224 ? 12.251 -3.593 -1.037 1.00 90.25 224 SER A C 1
ATOM 1766 O O . SER A 1 224 ? 11.633 -4.201 -1.908 1.00 90.25 224 SER A O 1
ATOM 1768 N N . GLN A 1 225 ? 12.668 -4.201 0.081 1.00 93.38 225 GLN A N 1
ATOM 1769 C CA . GLN A 1 225 ? 12.552 -5.653 0.279 1.00 93.38 225 GLN A CA 1
ATOM 1770 C C . GLN A 1 225 ? 11.093 -6.143 0.271 1.00 93.38 225 GLN A C 1
ATOM 1772 O O . GLN A 1 225 ? 10.810 -7.228 -0.235 1.00 93.38 225 GLN A O 1
ATOM 1777 N N . LEU A 1 226 ? 10.152 -5.356 0.803 1.00 93.88 226 LEU A N 1
ATOM 1778 C CA . LEU A 1 226 ? 8.729 -5.701 0.778 1.00 93.88 226 LEU A CA 1
ATOM 1779 C C . LEU A 1 226 ? 8.157 -5.645 -0.638 1.00 93.88 226 LEU A C 1
ATOM 1781 O O . LEU A 1 226 ? 7.381 -6.523 -1.016 1.00 93.88 226 LEU A O 1
ATOM 1785 N N . GLN A 1 227 ? 8.529 -4.627 -1.413 1.00 93.75 227 GLN A N 1
ATOM 1786 C CA . GLN A 1 227 ? 8.119 -4.507 -2.808 1.00 93.75 227 GLN A CA 1
ATOM 1787 C C . GLN A 1 227 ? 8.660 -5.675 -3.641 1.00 93.75 227 GLN A C 1
ATOM 1789 O O . GLN A 1 227 ? 7.910 -6.283 -4.406 1.00 93.75 227 GLN A O 1
ATOM 1794 N N . ASP A 1 228 ? 9.929 -6.032 -3.446 1.00 93.94 228 ASP A N 1
ATOM 1795 C CA . ASP A 1 228 ? 10.557 -7.161 -4.133 1.00 93.94 228 ASP A CA 1
ATOM 1796 C C . ASP A 1 228 ? 9.894 -8.485 -3.750 1.00 93.94 228 ASP A C 1
ATOM 1798 O O . ASP A 1 228 ? 9.588 -9.298 -4.623 1.00 93.94 228 ASP A O 1
ATOM 1802 N N . ALA A 1 229 ? 9.593 -8.686 -2.464 1.00 95.75 229 ALA A N 1
ATOM 1803 C CA . ALA A 1 229 ? 8.877 -9.866 -1.991 1.00 95.75 229 ALA A CA 1
ATOM 1804 C C . ALA A 1 229 ? 7.458 -9.956 -2.576 1.00 95.75 229 ALA A C 1
ATOM 1806 O O . ALA A 1 229 ? 7.029 -11.039 -2.974 1.00 95.75 229 ALA A O 1
ATOM 1807 N N . PHE A 1 230 ? 6.741 -8.830 -2.675 1.00 95.62 230 PHE A N 1
ATOM 1808 C CA . PHE A 1 230 ? 5.430 -8.767 -3.324 1.00 95.62 230 PHE A CA 1
ATOM 1809 C C . PHE A 1 230 ? 5.524 -9.163 -4.803 1.00 95.62 230 PHE A C 1
ATOM 1811 O O . PHE A 1 230 ? 4.820 -10.072 -5.242 1.00 95.62 230 PHE A O 1
ATOM 1818 N N . ASN A 1 231 ? 6.425 -8.530 -5.559 1.00 96.00 231 ASN A N 1
ATOM 1819 C CA . ASN A 1 231 ? 6.587 -8.788 -6.991 1.00 96.00 231 ASN A CA 1
ATOM 1820 C C . ASN A 1 231 ? 7.056 -10.229 -7.260 1.00 96.00 231 ASN A C 1
ATOM 1822 O O . ASN A 1 231 ? 6.544 -10.882 -8.169 1.00 96.00 231 ASN A O 1
ATOM 1826 N N . THR A 1 232 ? 7.979 -10.751 -6.444 1.00 96.75 232 THR A N 1
ATOM 1827 C CA . THR A 1 232 ? 8.460 -12.141 -6.533 1.00 96.75 232 THR A CA 1
ATOM 1828 C C . THR A 1 232 ? 7.321 -13.122 -6.282 1.00 96.75 232 THR A C 1
ATOM 1830 O O . THR A 1 232 ? 7.113 -14.037 -7.074 1.00 96.75 232 THR A O 1
ATOM 1833 N N . HIS A 1 233 ? 6.521 -12.894 -5.235 1.00 97.00 233 HIS A N 1
ATOM 1834 C CA . HIS A 1 233 ? 5.386 -13.757 -4.922 1.00 97.00 233 HIS A CA 1
ATOM 1835 C C . HIS A 1 233 ? 4.397 -13.853 -6.088 1.00 97.00 233 HIS A C 1
ATOM 1837 O O . HIS A 1 233 ? 4.012 -14.961 -6.461 1.00 97.00 233 HIS A O 1
ATOM 1843 N N . TYR A 1 234 ? 4.007 -12.724 -6.685 1.00 95.69 234 TYR A N 1
ATOM 1844 C CA . TYR A 1 234 ? 3.098 -12.738 -7.832 1.00 95.69 234 TYR A CA 1
ATOM 1845 C C . TYR A 1 234 ? 3.742 -13.356 -9.075 1.00 95.69 234 TYR A C 1
ATOM 1847 O O . TYR A 1 234 ? 3.090 -14.147 -9.743 1.00 95.69 234 TYR A O 1
ATOM 1855 N N . THR A 1 235 ? 5.023 -13.097 -9.338 1.00 94.31 2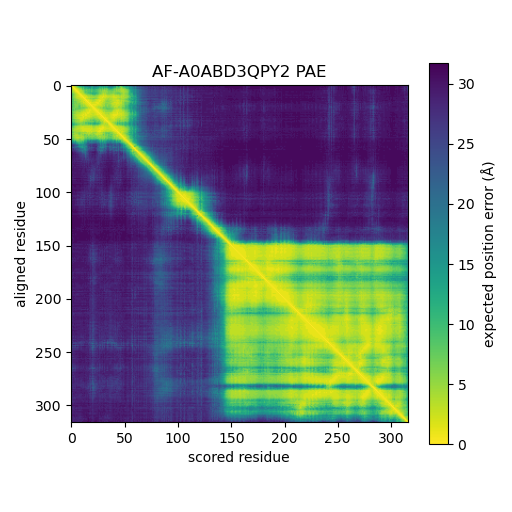35 THR A N 1
ATOM 1856 C CA . THR A 1 235 ? 5.747 -13.726 -10.459 1.00 94.31 235 THR A CA 1
ATOM 1857 C C . THR A 1 235 ? 5.756 -15.255 -10.354 1.00 94.31 235 THR A C 1
ATOM 1859 O O . THR A 1 235 ? 5.621 -15.952 -11.356 1.00 94.31 235 THR A O 1
ATOM 1862 N N . GLU A 1 236 ? 5.902 -15.792 -9.143 1.00 96.19 236 GLU A N 1
ATOM 1863 C CA . GLU A 1 236 ? 5.983 -17.237 -8.908 1.00 96.19 236 GLU A CA 1
ATOM 1864 C C . GLU A 1 236 ? 4.615 -17.928 -8.807 1.00 96.19 236 GLU A C 1
ATOM 1866 O O . GLU A 1 236 ? 4.511 -19.123 -9.085 1.00 96.19 236 GLU A O 1
ATOM 1871 N N . ASN A 1 237 ? 3.576 -17.211 -8.364 1.00 96.06 237 ASN A N 1
ATOM 1872 C CA . ASN A 1 237 ? 2.304 -17.819 -7.952 1.00 96.06 237 ASN A CA 1
ATOM 1873 C C . ASN A 1 237 ? 1.084 -17.334 -8.749 1.00 96.06 237 ASN A C 1
ATOM 1875 O O . ASN A 1 237 ? -0.002 -17.891 -8.577 1.00 96.06 237 ASN A O 1
ATOM 1879 N N . TYR A 1 238 ? 1.232 -16.317 -9.598 1.00 94.31 238 TYR A N 1
ATOM 1880 C CA . TYR A 1 238 ? 0.148 -15.747 -10.390 1.00 94.31 238 TYR A CA 1
ATOM 1881 C C . TYR A 1 238 ? 0.500 -15.759 -11.877 1.00 94.31 238 TYR A C 1
ATOM 1883 O O . TYR A 1 238 ? 1.570 -15.318 -12.283 1.00 94.31 238 TYR A O 1
ATOM 1891 N N . ILE A 1 239 ? -0.424 -16.258 -12.696 1.00 92.50 239 ILE A N 1
ATOM 1892 C CA . ILE A 1 239 ? -0.314 -16.221 -14.154 1.00 92.50 239 ILE A CA 1
ATOM 1893 C C . ILE A 1 239 ? -1.288 -15.140 -14.629 1.00 92.50 239 ILE A C 1
ATOM 1895 O O . ILE A 1 239 ? -2.496 -15.364 -14.522 1.00 92.50 239 ILE A O 1
ATOM 1899 N N . PRO A 1 240 ? -0.804 -13.977 -15.100 1.00 92.12 240 PRO A N 1
ATOM 1900 C CA . PRO A 1 240 ? -1.683 -12.933 -15.603 1.00 92.12 240 PRO A CA 1
ATOM 1901 C C . PRO A 1 240 ? -2.366 -13.372 -16.900 1.00 92.12 240 PRO A C 1
ATOM 1903 O O . PRO A 1 240 ? -1.814 -14.156 -17.679 1.00 92.12 240 PRO A O 1
ATOM 1906 N N . SER A 1 241 ? -3.560 -12.839 -17.143 1.00 89.69 241 SER A N 1
ATOM 1907 C CA . SER A 1 241 ? -4.281 -13.017 -18.401 1.00 89.69 241 SER A CA 1
ATOM 1908 C C . SER A 1 241 ? -3.571 -12.330 -19.579 1.00 89.69 241 SER A C 1
ATOM 1910 O O . SER A 1 241 ? -2.524 -11.688 -19.441 1.00 89.69 241 SER A O 1
ATOM 1912 N N . TYR A 1 242 ? -4.170 -12.426 -20.767 1.00 89.50 242 TYR A N 1
ATOM 1913 C CA . TYR A 1 242 ? -3.663 -11.772 -21.973 1.00 89.50 242 TYR A CA 1
ATOM 1914 C C . TYR A 1 242 ? -3.847 -10.243 -21.969 1.00 89.50 242 TYR A C 1
ATOM 1916 O O . TYR A 1 242 ? -3.168 -9.551 -22.731 1.00 89.50 242 TYR A O 1
ATOM 1924 N N . LEU A 1 243 ? -4.745 -9.700 -21.136 1.00 90.00 243 LEU A N 1
ATOM 1925 C CA . LEU A 1 243 ? -5.044 -8.271 -21.080 1.00 90.00 243 LEU A CA 1
ATOM 1926 C C . LEU A 1 243 ? -4.505 -7.669 -19.782 1.00 90.00 243 LEU A C 1
ATOM 1928 O O . LEU A 1 243 ? -5.079 -7.841 -18.712 1.00 90.00 243 LEU A O 1
ATOM 1932 N N . ASN A 1 244 ? -3.423 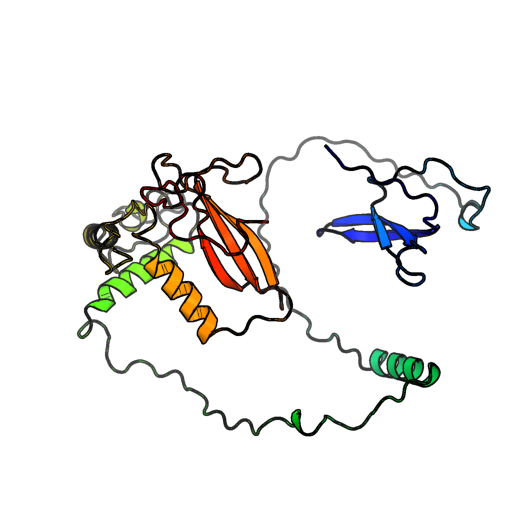-6.900 -19.894 1.00 92.12 244 ASN A N 1
ATOM 1933 C CA . ASN A 1 244 ? -2.810 -6.217 -18.759 1.00 92.12 244 ASN A CA 1
ATOM 1934 C C . ASN A 1 244 ? -2.811 -4.705 -18.968 1.00 92.12 244 ASN A C 1
ATOM 1936 O O . ASN A 1 244 ? -2.507 -4.204 -20.053 1.00 92.12 244 ASN A O 1
ATOM 1940 N N . CYS A 1 245 ? -3.108 -3.982 -17.896 1.00 92.81 245 CYS A N 1
ATOM 1941 C CA . CYS A 1 245 ? -3.138 -2.532 -17.855 1.00 92.81 245 CYS A CA 1
ATOM 1942 C C . CYS A 1 245 ? -1.967 -2.026 -17.016 1.00 92.81 245 CYS A C 1
ATOM 1944 O O . CYS A 1 245 ? -1.899 -2.281 -15.813 1.00 92.81 245 CYS A O 1
ATOM 1946 N N . LEU A 1 246 ? -1.068 -1.277 -17.651 1.00 93.88 246 LEU A N 1
ATOM 1947 C CA . LEU A 1 246 ? -0.060 -0.481 -16.963 1.00 93.88 246 LEU A CA 1
ATOM 1948 C C . LEU A 1 246 ? -0.634 0.915 -16.721 1.00 93.88 246 LEU A C 1
ATOM 1950 O O . LEU A 1 246 ? -0.924 1.640 -17.673 1.00 93.88 246 LEU A O 1
ATOM 1954 N N . ASP A 1 247 ? -0.770 1.300 -15.458 1.00 91.44 247 ASP A N 1
ATOM 1955 C CA . ASP A 1 247 ? -1.195 2.650 -15.094 1.00 91.44 247 ASP A CA 1
ATOM 1956 C C . ASP A 1 247 ? -0.489 3.130 -13.822 1.00 91.44 247 ASP A C 1
ATOM 1958 O O . ASP A 1 247 ? 0.161 2.370 -13.096 1.00 91.44 247 ASP A O 1
ATOM 1962 N N . LYS A 1 248 ? -0.604 4.431 -13.569 1.00 90.88 248 LYS A N 1
ATOM 1963 C CA . LYS A 1 248 ? -0.018 5.116 -12.429 1.00 90.88 248 LYS A CA 1
ATOM 1964 C C . LYS A 1 248 ? -1.061 5.354 -11.347 1.00 90.88 248 LYS A C 1
ATOM 1966 O O . LYS A 1 248 ? -2.019 6.115 -11.533 1.00 90.88 248 LYS A O 1
ATOM 1971 N N . SER A 1 249 ? -0.837 4.766 -10.183 1.00 88.50 249 SER A N 1
ATOM 1972 C CA . SER A 1 249 ? -1.667 4.947 -8.998 1.00 88.50 249 SER A CA 1
ATOM 1973 C C . SER A 1 249 ? -1.044 5.957 -8.036 1.00 88.50 249 SER A C 1
ATOM 1975 O O . SER A 1 249 ? 0.174 6.080 -7.951 1.00 88.50 249 SER A O 1
ATOM 1977 N N . MET A 1 250 ? -1.884 6.685 -7.299 1.00 89.44 250 MET A N 1
ATOM 1978 C CA . MET A 1 250 ? -1.438 7.613 -6.259 1.00 89.44 250 MET A CA 1
ATOM 1979 C C . MET A 1 250 ? -1.805 7.080 -4.886 1.00 89.44 250 MET A C 1
ATOM 1981 O O . MET A 1 250 ? -2.982 6.862 -4.586 1.00 89.44 250 MET A O 1
ATOM 1985 N N . LYS A 1 251 ? -0.805 6.953 -4.016 1.00 88.19 251 LYS A N 1
ATOM 1986 C CA . LYS A 1 251 ? -1.018 6.759 -2.588 1.00 88.19 251 LYS A CA 1
ATOM 1987 C C . LYS A 1 251 ? -0.963 8.112 -1.900 1.00 88.19 251 LYS A C 1
ATOM 1989 O O . LYS A 1 251 ? 0.087 8.743 -1.855 1.00 88.19 251 LYS A O 1
ATOM 1994 N N . THR A 1 252 ? -2.095 8.555 -1.360 1.00 87.44 252 THR A N 1
ATOM 1995 C CA . THR A 1 252 ? -2.183 9.852 -0.685 1.00 87.44 252 THR A CA 1
ATOM 1996 C C . THR A 1 252 ? -1.259 9.904 0.517 1.00 87.44 252 THR A C 1
ATOM 1998 O O . THR A 1 252 ? -1.368 9.054 1.397 1.00 87.44 252 THR A O 1
ATOM 2001 N N . TRP A 1 253 ? -0.419 10.933 0.575 1.00 83.88 253 TRP A N 1
ATOM 2002 C CA . TRP A 1 253 ? 0.422 11.245 1.722 1.00 83.88 253 TRP A CA 1
ATOM 2003 C C . TRP A 1 253 ? 0.612 12.753 1.817 1.00 83.88 253 TRP A C 1
ATOM 2005 O O . TRP A 1 253 ? 0.776 13.424 0.805 1.00 83.88 253 TRP A O 1
ATOM 2015 N N . LEU A 1 254 ? 0.518 13.298 3.030 1.00 85.31 254 LEU A N 1
ATOM 2016 C CA . LEU A 1 254 ? 0.554 14.749 3.253 1.00 85.31 254 LEU A CA 1
ATOM 2017 C C . LEU A 1 254 ? 1.900 15.234 3.798 1.00 85.31 254 LEU A C 1
ATOM 2019 O O . LEU A 1 254 ? 2.142 16.440 3.833 1.00 85.31 254 LEU A O 1
ATOM 2023 N N . ASP A 1 255 ? 2.776 14.317 4.213 1.00 87.06 255 ASP A N 1
ATOM 2024 C CA . ASP A 1 255 ? 4.126 14.669 4.633 1.00 87.06 255 ASP A CA 1
ATOM 2025 C C . ASP A 1 255 ? 5.028 14.858 3.409 1.00 87.06 255 ASP A C 1
ATOM 2027 O O . ASP A 1 255 ? 5.427 13.898 2.751 1.00 87.06 255 ASP A O 1
ATOM 2031 N N . GLN A 1 256 ? 5.370 16.115 3.132 1.00 86.19 256 GLN A N 1
ATOM 2032 C CA . GLN A 1 256 ? 6.245 16.505 2.025 1.00 86.19 256 GLN A CA 1
ATOM 2033 C C . GLN A 1 256 ? 7.687 16.010 2.181 1.00 86.19 256 GLN A C 1
ATOM 2035 O O . GLN A 1 256 ? 8.453 16.057 1.223 1.00 86.19 256 GLN A O 1
ATOM 2040 N N . LYS A 1 257 ? 8.083 15.577 3.385 1.00 87.25 257 LYS A N 1
ATOM 2041 C CA . LYS A 1 257 ? 9.416 15.022 3.648 1.00 87.25 257 LYS A CA 1
ATOM 2042 C C . LYS A 1 257 ? 9.493 13.524 3.370 1.00 87.25 257 LYS A C 1
ATOM 2044 O O . LYS A 1 257 ? 10.576 12.953 3.481 1.00 87.25 257 LYS A O 1
ATOM 2049 N N . CYS A 1 258 ? 8.367 12.886 3.055 1.00 86.50 258 CYS A N 1
ATOM 2050 C CA . CYS A 1 258 ? 8.350 11.478 2.707 1.00 86.50 258 CYS A CA 1
ATOM 2051 C C . CYS A 1 258 ? 9.113 11.249 1.388 1.00 86.50 258 CYS A C 1
ATOM 2053 O O . CYS A 1 258 ? 8.884 11.991 0.429 1.00 86.50 258 CYS A O 1
ATOM 2055 N N . PRO A 1 259 ? 9.997 10.239 1.320 1.00 88.94 259 PRO A N 1
ATOM 2056 C CA . PRO A 1 259 ? 10.640 9.830 0.076 1.00 88.94 259 PRO A CA 1
ATOM 2057 C C . PRO A 1 259 ? 9.633 9.607 -1.051 1.00 88.94 259 PRO A C 1
ATOM 2059 O O . PRO A 1 259 ? 8.594 8.984 -0.835 1.00 88.94 259 PRO A O 1
ATOM 2062 N N . GLY A 1 260 ? 9.925 10.118 -2.246 1.00 88.50 260 GLY A N 1
ATOM 2063 C CA . GLY A 1 260 ? 9.073 9.976 -3.430 1.00 88.50 260 GLY A CA 1
ATOM 2064 C C . GLY A 1 260 ? 7.805 10.823 -3.387 1.00 88.50 260 GLY A C 1
ATOM 2065 O O . GLY A 1 260 ? 6.852 10.523 -4.110 1.00 88.50 260 GLY A O 1
ATOM 2066 N N . PHE A 1 261 ? 7.750 11.840 -2.521 1.00 90.19 261 PHE A N 1
ATOM 2067 C CA . PHE A 1 261 ? 6.616 12.754 -2.461 1.00 90.19 261 PHE A CA 1
ATOM 2068 C C . PHE A 1 261 ? 6.481 13.544 -3.768 1.00 90.19 261 PHE A C 1
ATOM 2070 O O . PHE A 1 261 ? 7.419 14.191 -4.243 1.00 90.19 261 PHE A O 1
ATOM 2077 N N . MET A 1 262 ? 5.274 13.538 -4.323 1.00 89.25 262 MET A N 1
ATOM 2078 C CA . MET A 1 262 ? 4.910 14.227 -5.552 1.00 89.25 262 MET A CA 1
ATOM 2079 C C . MET A 1 262 ? 3.576 14.960 -5.403 1.00 89.25 262 MET A C 1
ATOM 2081 O O . MET A 1 262 ? 2.710 14.586 -4.608 1.00 89.25 262 MET A O 1
ATOM 2085 N N . ALA A 1 263 ? 3.436 16.029 -6.188 1.00 89.19 263 ALA A N 1
ATOM 2086 C CA . ALA A 1 263 ? 2.218 16.811 -6.345 1.00 89.19 263 ALA A CA 1
ATOM 2087 C C . ALA A 1 263 ? 1.773 16.734 -7.814 1.00 89.19 263 ALA A C 1
ATOM 2089 O O . ALA A 1 263 ? 2.486 17.220 -8.692 1.00 89.19 263 ALA A O 1
ATOM 2090 N N . LEU A 1 264 ? 0.629 16.099 -8.080 1.00 84.56 264 LEU A N 1
ATOM 2091 C CA . LEU A 1 264 ? 0.094 15.858 -9.423 1.00 84.56 264 LEU A CA 1
ATOM 2092 C C . LEU A 1 264 ? -1.309 16.465 -9.571 1.00 84.56 264 LEU A C 1
ATOM 2094 O O . LEU A 1 264 ? -2.298 15.891 -9.114 1.00 84.56 264 LEU A O 1
ATOM 2098 N N . ASP A 1 265 ? -1.405 17.596 -10.271 1.00 80.75 265 ASP A N 1
ATOM 2099 C CA . ASP A 1 265 ? -2.614 18.439 -10.359 1.00 80.75 265 ASP A CA 1
ATOM 2100 C C . ASP A 1 265 ? -3.856 17.756 -10.967 1.00 80.75 265 ASP A C 1
ATOM 2102 O O . ASP A 1 265 ? -4.979 18.214 -10.769 1.00 80.75 265 ASP A O 1
ATOM 2106 N N . CYS A 1 266 ? -3.691 16.659 -11.711 1.00 83.75 266 CYS A N 1
ATOM 2107 C CA . CYS A 1 266 ? -4.792 15.951 -12.379 1.00 83.75 266 CYS A CA 1
ATOM 2108 C C . CYS A 1 266 ? -5.239 14.664 -11.662 1.00 83.75 266 CYS A C 1
ATOM 2110 O O . CYS A 1 266 ? -5.937 13.846 -12.264 1.00 83.75 266 CYS A O 1
ATOM 2112 N N . LYS A 1 267 ? -4.842 14.452 -10.401 1.00 82.12 267 LYS A N 1
ATOM 2113 C CA . LYS A 1 267 ? -5.262 13.297 -9.589 1.00 82.12 267 LYS A CA 1
ATOM 2114 C C . LYS A 1 267 ? -6.236 13.744 -8.495 1.00 82.12 267 LYS A C 1
ATOM 2116 O O . LYS A 1 267 ? -6.050 14.787 -7.879 1.00 82.12 267 LYS A O 1
ATOM 2121 N N . THR A 1 268 ? -7.251 12.923 -8.211 1.00 83.94 268 THR A N 1
ATOM 2122 C CA . THR A 1 268 ? -8.260 13.171 -7.155 1.00 83.94 268 THR A CA 1
ATOM 2123 C C . THR A 1 268 ? -7.619 13.395 -5.785 1.00 83.94 268 THR A C 1
ATOM 2125 O O . THR A 1 268 ? -8.106 14.177 -4.973 1.00 83.94 268 THR A O 1
ATOM 2128 N N . HIS A 1 269 ? -6.497 12.717 -5.551 1.00 83.19 269 HIS A N 1
ATOM 2129 C CA . HIS A 1 269 ? -5.621 12.929 -4.413 1.00 83.19 269 HIS A CA 1
ATOM 2130 C C . HIS A 1 269 ? -4.238 13.327 -4.940 1.00 83.19 269 HIS A C 1
ATOM 2132 O O . HIS A 1 269 ? -3.445 12.447 -5.280 1.00 83.19 269 HIS A O 1
ATOM 2138 N N . PRO A 1 270 ? -3.963 14.637 -5.065 1.00 86.44 270 PRO A N 1
ATOM 2139 C CA . PRO A 1 270 ? -2.809 15.122 -5.815 1.00 86.44 270 PRO A CA 1
ATOM 2140 C C . PRO A 1 270 ? -1.482 14.975 -5.065 1.00 86.44 270 PRO A C 1
ATOM 2142 O O . PRO A 1 270 ? -0.440 15.050 -5.699 1.00 86.44 270 PRO A O 1
ATOM 2145 N N . PHE A 1 271 ? -1.494 14.759 -3.747 1.00 91.06 271 PHE A N 1
ATOM 2146 C CA . PHE A 1 271 ? -0.287 14.722 -2.915 1.00 91.06 271 PHE A CA 1
ATOM 2147 C C . PHE A 1 271 ? 0.002 13.318 -2.390 1.00 91.06 271 PHE A C 1
ATOM 2149 O O . PHE A 1 271 ? -0.888 12.685 -1.811 1.00 91.06 271 PHE A O 1
ATOM 2156 N N . GLY A 1 272 ? 1.242 12.855 -2.548 1.00 91.69 272 GLY A N 1
ATOM 2157 C CA . GLY A 1 272 ? 1.720 11.606 -1.959 1.00 91.69 272 GLY A CA 1
ATOM 2158 C C . GLY A 1 272 ? 2.738 10.884 -2.830 1.00 91.69 272 GLY A C 1
ATOM 2159 O O . GLY A 1 272 ? 3.506 11.530 -3.532 1.00 91.69 272 GLY A O 1
ATOM 2160 N N . ASN A 1 273 ? 2.738 9.553 -2.788 1.00 91.38 273 ASN A N 1
ATOM 2161 C CA . ASN A 1 273 ? 3.625 8.726 -3.604 1.00 91.38 273 ASN A CA 1
ATOM 2162 C C . ASN A 1 273 ? 2.918 8.241 -4.869 1.00 91.38 273 ASN A C 1
ATOM 2164 O O . ASN A 1 273 ? 1.773 7.785 -4.813 1.00 91.38 273 ASN A O 1
ATOM 2168 N N . GLU A 1 274 ? 3.620 8.295 -5.996 1.00 91.81 274 GLU A N 1
ATOM 2169 C CA . GLU A 1 274 ? 3.176 7.686 -7.248 1.00 91.81 274 GLU A CA 1
ATOM 2170 C C . GLU A 1 274 ? 3.720 6.258 -7.327 1.00 91.81 274 GLU A C 1
ATOM 2172 O O . GLU A 1 274 ? 4.872 5.994 -6.987 1.00 91.81 274 GLU A O 1
ATOM 2177 N N . TYR A 1 275 ? 2.875 5.331 -7.758 1.00 92.38 275 TYR A N 1
ATOM 2178 C CA . TYR A 1 275 ? 3.227 3.946 -8.023 1.00 92.38 275 TYR A CA 1
ATOM 2179 C C . TYR A 1 275 ? 2.920 3.642 -9.479 1.00 92.38 275 TYR A C 1
ATOM 2181 O O . TYR A 1 275 ? 1.823 3.921 -9.959 1.00 92.38 275 TYR A O 1
ATOM 2189 N N . HIS A 1 276 ? 3.858 3.013 -10.169 1.00 93.00 276 HIS A N 1
ATOM 2190 C CA . HIS A 1 276 ? 3.579 2.311 -11.409 1.00 93.00 276 HIS A CA 1
ATOM 2191 C C . HIS A 1 276 ? 3.052 0.922 -11.061 1.00 93.00 276 HIS A C 1
ATOM 2193 O O . HIS A 1 276 ? 3.688 0.178 -10.313 1.00 93.00 276 HIS A O 1
ATOM 2199 N N . THR A 1 277 ? 1.875 0.588 -11.573 1.00 94.50 277 THR A N 1
ATOM 2200 C CA . THR A 1 277 ? 1.194 -0.670 -11.269 1.00 94.50 277 THR A CA 1
ATOM 2201 C C . THR A 1 277 ? 0.782 -1.368 -12.551 1.00 94.50 277 THR A C 1
ATOM 2203 O O . THR A 1 277 ? 0.275 -0.715 -13.464 1.00 94.50 277 THR A O 1
ATOM 2206 N N . ILE A 1 278 ? 0.963 -2.686 -12.596 1.00 94.50 278 ILE A N 1
ATOM 2207 C CA . ILE A 1 278 ? 0.385 -3.543 -13.628 1.00 94.50 278 ILE A CA 1
ATOM 2208 C C . ILE A 1 278 ? -0.762 -4.316 -12.993 1.00 94.50 278 ILE A C 1
ATOM 2210 O O . ILE A 1 278 ? -0.582 -4.984 -11.968 1.00 94.50 278 ILE A O 1
ATOM 2214 N N . ALA A 1 279 ? -1.938 -4.191 -13.596 1.00 94.19 279 ALA A N 1
ATOM 2215 C CA . ALA A 1 279 ? -3.125 -4.926 -13.208 1.00 94.19 279 ALA A CA 1
ATOM 2216 C C . ALA A 1 279 ? -3.614 -5.798 -14.361 1.00 94.19 279 ALA A C 1
ATOM 2218 O O . ALA A 1 279 ? -3.670 -5.352 -15.507 1.00 94.19 279 ALA A O 1
ATOM 2219 N N . ASP A 1 280 ? -3.999 -7.021 -14.032 1.00 93.31 280 ASP A N 1
ATOM 2220 C CA . ASP A 1 280 ? -4.774 -7.881 -14.917 1.00 93.31 280 ASP A CA 1
ATOM 2221 C C . ASP A 1 280 ? -6.158 -7.251 -15.145 1.00 93.31 280 ASP A C 1
ATOM 2223 O O . ASP A 1 280 ? -6.747 -6.728 -14.200 1.00 93.31 280 ASP A O 1
ATOM 2227 N N . GLY A 1 281 ? -6.645 -7.224 -16.384 1.00 84.94 281 GLY A N 1
ATOM 2228 C CA . GLY A 1 281 ? -7.914 -6.601 -16.766 1.00 84.94 281 GLY A CA 1
ATOM 2229 C C . GLY A 1 281 ? -9.014 -7.581 -17.167 1.00 84.94 281 GLY A C 1
ATOM 2230 O O . GLY A 1 281 ? -10.120 -7.128 -17.473 1.00 84.94 281 GLY A O 1
ATOM 2231 N N . ASP A 1 282 ? -8.730 -8.883 -17.195 1.00 75.69 282 ASP A N 1
ATOM 2232 C CA . ASP A 1 282 ? -9.685 -9.884 -17.671 1.00 75.69 282 ASP A CA 1
ATOM 2233 C C . ASP A 1 282 ? -10.760 -10.201 -16.611 1.00 75.69 282 ASP A C 1
ATOM 2235 O O . ASP A 1 282 ? -10.574 -9.990 -15.408 1.00 75.69 282 ASP A O 1
ATOM 2239 N N . ASP A 1 283 ? -11.946 -10.618 -17.056 1.00 67.25 283 ASP A N 1
ATOM 2240 C CA . ASP A 1 283 ? -13.101 -10.966 -16.204 1.00 67.25 283 ASP A CA 1
ATOM 2241 C C . ASP A 1 283 ? -13.623 -9.872 -15.239 1.00 67.25 283 ASP A C 1
ATOM 2243 O O . ASP A 1 283 ? -14.380 -10.143 -14.298 1.00 67.25 283 ASP A O 1
ATOM 2247 N N . GLY A 1 284 ? -13.256 -8.604 -15.457 1.00 70.75 284 GLY A N 1
ATOM 2248 C CA . GLY A 1 284 ? -13.781 -7.462 -14.696 1.00 70.75 284 GLY A CA 1
ATOM 2249 C C . GLY A 1 284 ? -13.347 -7.409 -13.225 1.00 70.75 284 GLY A C 1
ATOM 2250 O O . GLY A 1 284 ? -13.915 -6.637 -12.446 1.00 70.75 284 GLY A O 1
ATOM 2251 N N . LYS A 1 285 ? -12.346 -8.203 -12.827 1.00 80.81 285 LYS A N 1
ATOM 2252 C CA . LYS A 1 285 ? -11.777 -8.214 -11.472 1.00 80.81 285 LYS A CA 1
ATOM 2253 C C . LYS A 1 285 ? -10.292 -7.883 -11.542 1.00 80.81 285 LYS A C 1
ATOM 2255 O O . LYS A 1 285 ? -9.479 -8.797 -11.636 1.00 80.81 285 LYS A O 1
ATOM 2260 N N . PRO A 1 286 ? -9.924 -6.595 -11.474 1.00 87.12 286 PRO A N 1
ATOM 2261 C CA . PRO A 1 286 ? -8.538 -6.233 -11.659 1.00 87.12 286 PRO A CA 1
ATOM 2262 C C . PRO A 1 286 ? -7.668 -6.729 -10.505 1.00 87.12 286 PRO A C 1
ATOM 2264 O O . PRO A 1 286 ? -7.929 -6.409 -9.342 1.00 87.12 286 PRO A O 1
ATOM 2267 N N . ILE A 1 287 ? -6.624 -7.492 -10.832 1.00 92.12 287 ILE A N 1
ATOM 2268 C CA . ILE A 1 287 ? -5.628 -7.980 -9.871 1.00 92.12 287 ILE A CA 1
ATOM 2269 C C . ILE A 1 287 ? -4.312 -7.271 -10.157 1.00 92.12 287 ILE A C 1
ATOM 2271 O O . ILE A 1 287 ? -3.703 -7.468 -11.205 1.00 92.12 287 ILE A O 1
ATOM 2275 N N . VAL A 1 288 ? -3.866 -6.441 -9.215 1.00 94.69 288 VAL A N 1
ATOM 2276 C CA . VAL A 1 288 ? -2.530 -5.842 -9.269 1.00 94.69 288 VAL A CA 1
ATOM 2277 C C . VAL A 1 288 ? -1.512 -6.919 -8.928 1.00 94.69 288 VAL A C 1
ATOM 2279 O O . VAL A 1 288 ? -1.516 -7.428 -7.808 1.00 94.69 288 VAL A O 1
ATOM 2282 N N . TRP A 1 289 ? -0.641 -7.239 -9.878 1.00 94.31 289 TRP A N 1
ATOM 2283 C CA . TRP A 1 289 ? 0.362 -8.294 -9.721 1.00 94.31 289 TRP A CA 1
ATOM 2284 C C . TRP A 1 289 ? 1.798 -7.770 -9.789 1.00 94.31 289 TRP A C 1
ATOM 2286 O O . TRP A 1 289 ? 2.722 -8.469 -9.385 1.00 94.31 289 TRP A O 1
ATOM 2296 N N . GLN A 1 290 ? 1.998 -6.520 -10.217 1.00 95.38 290 GLN A N 1
ATOM 2297 C CA . GLN A 1 290 ? 3.303 -5.870 -10.155 1.00 95.38 290 GLN A CA 1
ATOM 2298 C C . GLN A 1 290 ? 3.178 -4.410 -9.744 1.00 95.38 290 GLN A C 1
ATOM 2300 O O . GLN A 1 290 ? 2.318 -3.678 -10.243 1.00 95.38 290 GLN A O 1
ATOM 2305 N N . ILE A 1 291 ? 4.054 -3.984 -8.835 1.00 95.19 291 ILE A N 1
ATOM 2306 C CA . ILE A 1 291 ? 4.117 -2.607 -8.349 1.00 95.19 291 ILE A CA 1
ATOM 2307 C C . ILE A 1 291 ? 5.562 -2.109 -8.318 1.00 95.19 291 ILE A C 1
ATOM 2309 O O . ILE A 1 291 ? 6.495 -2.847 -7.998 1.00 95.19 291 ILE A O 1
ATOM 2313 N N . LYS A 1 292 ? 5.738 -0.825 -8.615 1.00 92.88 292 LYS A N 1
ATOM 2314 C CA . LYS A 1 292 ? 6.988 -0.099 -8.411 1.00 92.88 292 LYS A CA 1
ATOM 2315 C C . LYS A 1 292 ? 6.672 1.313 -7.940 1.00 92.88 292 LYS A C 1
ATOM 2317 O O . LYS A 1 292 ? 5.975 2.046 -8.640 1.00 92.88 292 LYS A O 1
ATOM 2322 N N . ILE A 1 293 ? 7.166 1.697 -6.768 1.00 91.88 293 ILE A N 1
ATOM 2323 C CA . ILE A 1 293 ? 7.140 3.098 -6.345 1.00 91.88 293 ILE A CA 1
ATOM 2324 C C . ILE A 1 293 ? 7.971 3.944 -7.316 1.00 91.88 293 ILE A C 1
ATOM 2326 O O . ILE A 1 293 ? 9.006 3.508 -7.817 1.00 91.88 293 ILE A O 1
ATOM 2330 N N . GLN A 1 294 ? 7.490 5.137 -7.639 1.00 89.25 294 GLN A N 1
ATOM 2331 C CA . GLN A 1 294 ? 8.217 6.059 -8.495 1.00 89.25 294 GLN A CA 1
ATOM 2332 C C . GLN A 1 294 ? 9.148 6.921 -7.646 1.00 89.25 294 GLN A C 1
ATOM 2334 O O . GLN A 1 294 ? 8.708 7.775 -6.876 1.00 89.25 294 GLN A O 1
ATOM 2339 N N . ASP A 1 295 ? 10.447 6.714 -7.843 1.00 86.75 295 ASP A N 1
ATOM 2340 C CA . ASP A 1 295 ? 11.474 7.326 -7.001 1.00 86.75 295 ASP A CA 1
ATOM 2341 C C . ASP A 1 295 ? 11.574 8.852 -7.179 1.00 86.75 295 ASP A C 1
ATOM 2343 O O . ASP A 1 295 ? 11.902 9.593 -6.250 1.00 86.75 295 ASP A O 1
ATOM 2347 N N . GLY A 1 296 ? 11.292 9.347 -8.388 1.00 84.00 296 GLY A N 1
ATOM 2348 C CA . GLY A 1 296 ? 11.359 10.769 -8.719 1.00 84.00 296 GLY A CA 1
ATOM 2349 C C . GLY A 1 296 ? 12.729 11.382 -8.400 1.00 84.00 296 GLY A C 1
ATOM 2350 O O . GLY A 1 296 ? 13.772 10.846 -8.765 1.00 84.00 296 GLY A O 1
ATOM 2351 N N . LYS A 1 297 ? 12.733 12.520 -7.695 1.00 82.81 297 LYS A N 1
ATOM 2352 C CA . LYS A 1 297 ? 13.967 13.208 -7.256 1.00 82.81 297 LYS A CA 1
ATOM 2353 C C . LYS A 1 297 ? 14.729 12.456 -6.163 1.00 82.81 297 LYS A C 1
ATOM 2355 O O . LYS A 1 297 ? 15.855 12.831 -5.840 1.00 82.81 297 LYS A O 1
ATOM 2360 N N . ASP A 1 298 ? 14.102 11.441 -5.580 1.00 86.75 298 ASP A N 1
ATOM 2361 C CA . ASP A 1 298 ? 14.667 10.654 -4.497 1.00 86.75 298 ASP A CA 1
ATOM 2362 C C . ASP A 1 298 ? 15.289 9.345 -4.982 1.00 86.75 298 ASP A C 1
ATOM 2364 O O . ASP A 1 298 ? 15.740 8.557 -4.152 1.00 86.75 298 ASP A O 1
ATOM 2368 N N . CYS A 1 299 ? 15.374 9.159 -6.306 1.00 85.19 299 CYS A N 1
ATOM 2369 C CA . CYS A 1 299 ? 16.077 8.043 -6.924 1.00 85.19 299 CYS A CA 1
ATOM 2370 C C . CYS A 1 299 ? 17.501 7.913 -6.355 1.00 85.19 299 CYS A C 1
ATOM 2372 O O . CYS A 1 299 ? 18.242 8.905 -6.352 1.00 85.19 299 CYS A O 1
ATOM 2374 N N . PRO A 1 300 ? 17.886 6.725 -5.850 1.00 84.69 300 PRO A N 1
ATOM 2375 C CA . PRO A 1 300 ? 19.206 6.510 -5.276 1.00 84.69 300 PRO A CA 1
ATOM 2376 C C . PRO A 1 300 ? 20.314 6.763 -6.306 1.00 84.69 300 PRO A C 1
ATOM 2378 O O . PRO A 1 300 ? 20.283 6.229 -7.417 1.00 84.69 300 PRO A O 1
ATOM 2381 N N . MET A 1 301 ? 21.296 7.585 -5.930 1.00 84.19 301 MET A N 1
ATOM 2382 C CA . MET A 1 301 ? 22.448 7.930 -6.766 1.00 84.19 301 MET A CA 1
ATOM 2383 C C . MET A 1 301 ? 23.756 7.567 -6.067 1.00 84.19 301 MET A C 1
ATOM 2385 O O . MET A 1 301 ? 23.940 7.837 -4.881 1.00 84.19 301 MET A O 1
ATOM 2389 N N . THR A 1 302 ? 24.684 7.009 -6.837 1.00 81.00 302 THR A N 1
ATOM 2390 C CA . THR A 1 302 ? 26.079 6.778 -6.444 1.00 81.00 302 THR A CA 1
ATOM 2391 C C . THR A 1 302 ? 26.847 8.096 -6.295 1.00 81.00 302 THR A C 1
ATOM 2393 O O . THR A 1 302 ? 26.403 9.144 -6.769 1.00 81.00 302 THR A O 1
ATOM 2396 N N . SER A 1 303 ? 28.042 8.050 -5.689 1.00 80.62 303 SER A N 1
ATOM 2397 C CA . SER A 1 303 ? 28.935 9.216 -5.544 1.00 80.62 303 SER A CA 1
ATOM 2398 C C . SER A 1 303 ? 29.252 9.931 -6.862 1.00 80.62 303 SER A C 1
ATOM 2400 O O . SER A 1 303 ? 29.543 11.124 -6.864 1.00 80.62 303 SER A O 1
ATOM 2402 N N . ASP A 1 304 ? 29.165 9.207 -7.978 1.00 82.06 304 ASP A N 1
ATOM 2403 C CA . ASP A 1 304 ? 29.448 9.703 -9.324 1.00 82.06 304 ASP A CA 1
ATOM 2404 C C . ASP A 1 304 ? 28.196 10.272 -10.025 1.00 82.06 304 ASP A C 1
ATOM 2406 O O . ASP A 1 304 ? 28.199 10.445 -11.244 1.00 82.06 304 ASP A O 1
ATOM 2410 N N . ASN A 1 305 ? 27.114 10.545 -9.280 1.00 79.62 305 ASN A N 1
ATOM 2411 C CA . ASN A 1 305 ? 25.808 11.001 -9.783 1.00 79.62 305 ASN A CA 1
ATOM 2412 C C . ASN A 1 305 ? 25.165 10.061 -10.820 1.00 79.62 305 ASN A C 1
ATOM 2414 O O . ASN A 1 305 ? 24.403 10.503 -11.680 1.00 79.62 305 ASN A O 1
ATOM 2418 N N . LYS A 1 306 ? 25.458 8.759 -10.753 1.00 82.69 306 LYS A N 1
ATOM 2419 C CA . LYS A 1 306 ? 24.773 7.737 -11.560 1.00 82.69 306 LYS A CA 1
ATOM 2420 C C . LYS A 1 306 ? 23.697 7.056 -10.731 1.00 82.69 306 LYS A C 1
ATOM 2422 O O . LYS A 1 306 ? 23.936 6.794 -9.552 1.00 82.69 306 LYS A O 1
ATOM 2427 N N . HIS A 1 307 ? 22.568 6.730 -11.353 1.00 81.94 307 HIS A N 1
ATOM 2428 C CA . HIS A 1 307 ? 21.508 5.938 -10.732 1.00 81.94 307 HIS A CA 1
ATOM 2429 C C . HIS A 1 307 ? 22.078 4.618 -10.198 1.00 81.94 307 HIS A C 1
ATOM 2431 O O . HIS A 1 307 ? 22.757 3.899 -10.932 1.00 81.94 307 HIS A O 1
ATOM 2437 N N . SER A 1 308 ? 21.832 4.319 -8.919 1.00 79.75 308 SER A N 1
ATOM 2438 C CA . SER A 1 308 ? 22.299 3.078 -8.282 1.00 79.75 308 SER A CA 1
ATOM 2439 C C . SER A 1 308 ? 21.524 1.855 -8.775 1.00 79.75 308 SER A C 1
ATOM 2441 O O . SER A 1 308 ? 22.051 0.747 -8.780 1.00 79.75 308 SER A O 1
ATOM 2443 N N . PHE A 1 309 ? 20.292 2.075 -9.237 1.00 78.38 309 PHE A N 1
ATOM 2444 C CA . PHE A 1 309 ? 19.427 1.070 -9.850 1.00 78.38 309 PHE A CA 1
ATOM 2445 C C . PHE A 1 309 ? 19.056 1.510 -11.271 1.00 78.38 309 PHE A C 1
ATOM 2447 O O . PHE A 1 309 ? 17.911 1.897 -11.508 1.00 78.38 309 PHE A O 1
ATOM 2454 N N . PRO A 1 310 ? 20.021 1.530 -12.208 1.00 61.06 310 PRO A N 1
ATOM 2455 C CA . PRO A 1 310 ? 19.757 1.993 -13.561 1.00 61.06 310 PRO A CA 1
ATOM 2456 C C . PRO A 1 310 ? 18.770 1.038 -14.234 1.00 61.06 310 PRO A C 1
ATOM 2458 O O . PRO A 1 310 ? 18.987 -0.176 -14.247 1.00 61.06 310 PRO A O 1
ATOM 2461 N N . SER A 1 311 ? 17.682 1.568 -14.792 1.00 63.78 311 SER A N 1
ATOM 2462 C CA . SER A 1 311 ? 16.842 0.767 -15.679 1.00 63.78 311 SER A CA 1
ATOM 2463 C C . SER A 1 311 ? 17.453 0.706 -17.079 1.00 63.78 311 SER A C 1
ATOM 2465 O O . SER A 1 311 ? 18.068 1.662 -17.550 1.00 63.78 311 SER A O 1
ATOM 2467 N N . GLU A 1 312 ? 17.279 -0.421 -17.772 1.00 54.00 312 GLU A N 1
ATOM 2468 C CA . GLU A 1 312 ? 17.763 -0.586 -19.154 1.00 54.00 312 GLU A CA 1
ATOM 2469 C C . GLU A 1 312 ? 17.132 0.435 -20.121 1.00 54.00 312 GLU A C 1
ATOM 2471 O O . GLU A 1 312 ? 17.720 0.759 -21.148 1.00 54.00 312 GLU A O 1
ATOM 2476 N N . PHE A 1 313 ? 15.979 0.998 -19.747 1.00 52.44 313 PHE A N 1
ATOM 2477 C CA . PHE A 1 313 ? 15.178 1.928 -20.544 1.00 52.44 313 PHE A CA 1
ATOM 2478 C C . PHE A 1 313 ? 15.429 3.412 -20.230 1.00 52.44 313 PHE A C 1
ATOM 2480 O O . PHE A 1 313 ? 14.806 4.277 -20.834 1.00 52.44 313 PHE A O 1
ATOM 2487 N N . GLU A 1 314 ? 16.323 3.746 -19.294 1.00 48.44 314 GLU A N 1
ATOM 2488 C CA . GLU A 1 314 ? 16.641 5.148 -18.962 1.00 48.44 314 GLU A CA 1
ATOM 2489 C C . GLU A 1 314 ? 17.546 5.841 -19.995 1.00 48.44 314 GLU A C 1
ATOM 2491 O O . GLU A 1 314 ? 17.740 7.053 -19.921 1.00 48.44 314 GLU A O 1
ATOM 2496 N N . ASN A 1 315 ? 18.089 5.090 -20.959 1.00 40.75 315 ASN A N 1
ATOM 2497 C CA . ASN A 1 315 ? 18.980 5.603 -22.004 1.00 40.75 315 ASN A CA 1
ATOM 2498 C C . ASN A 1 315 ? 18.297 5.804 -23.375 1.00 40.75 315 ASN A C 1
ATOM 2500 O O . ASN A 1 315 ? 19.011 6.030 -24.355 1.00 40.75 315 ASN A O 1
ATOM 2504 N N . GLU A 1 316 ? 16.964 5.716 -23.460 1.00 30.84 316 GLU A N 1
ATOM 2505 C CA . GLU A 1 316 ? 16.183 5.952 -24.693 1.00 30.84 316 GLU A CA 1
ATOM 2506 C C . GLU A 1 316 ? 15.474 7.316 -24.721 1.00 30.84 316 GLU A C 1
ATOM 2508 O O . GLU A 1 316 ? 14.863 7.716 -23.702 1.00 30.84 316 GLU A O 1
#

Organism: NCBI:txid29204

Nearest PDB structures (foldseek):
  3gw6-assembly2_D  TM=1.041E-01  e=9.637E+00  Escherichia phage K1F

Solvent-accessible surface area (backbone atoms only — not comparable to full-atom values): 20825 Å² total; per-residue (Å²): 133,86,84,82,84,88,76,93,68,66,43,76,78,49,74,47,79,44,76,55,94,92,37,83,36,56,19,34,32,31,33,43,62,91,82,41,86,80,59,75,42,78,43,52,52,93,82,60,81,90,87,78,82,78,93,79,83,74,86,83,77,72,80,85,82,90,81,90,82,89,81,80,91,81,84,89,81,78,86,76,92,73,92,71,87,74,78,76,77,74,77,89,72,86,72,62,74,71,58,58,57,55,53,52,51,52,39,49,73,71,70,46,89,75,85,83,67,76,70,60,80,89,68,54,78,71,78,84,75,66,77,78,81,70,87,72,77,75,91,61,74,64,94,80,78,53,83,62,53,63,53,52,54,50,49,50,51,54,57,57,49,66,77,50,83,87,62,73,64,72,66,37,33,55,50,88,67,78,78,43,100,90,48,74,30,93,57,70,41,62,90,79,50,48,65,70,57,52,52,53,48,66,75,63,68,72,50,45,91,69,80,77,68,89,73,37,64,60,67,56,51,61,47,47,53,45,47,51,50,50,34,49,49,28,67,76,75,50,83,77,63,94,44,70,46,79,48,78,46,70,48,73,42,86,60,78,84,44,70,28,51,44,79,40,93,90,45,101,57,34,40,16,36,42,27,45,34,37,24,30,55,54,95,83,57,71,44,76,49,38,68,41,75,44,40,73,94,47,51,35,38,33,88,83,73,41,61,70,75,70,60,93,69,75,84,114